Protein AF-E0S538-F1 (afdb_monomer)

Radius of gyration: 26.93 Å; Cα contacts (8 Å, |Δi|>4): 260; chains: 1; bounding box: 78×68×69 Å

Organism: Butyrivibrio proteoclasticus (strain ATCC 51982 / DSM 14932 / B316) (NCBI:txid515622)

Mean predicted aligned error: 15.7 Å

Structure (mmCIF, N/CA/C/O backbone):
data_AF-E0S538-F1
#
_entry.id   AF-E0S538-F1
#
loop_
_atom_site.group_PDB
_atom_site.id
_atom_site.type_symbol
_atom_site.label_atom_id
_atom_site.label_alt_id
_atom_site.label_comp_id
_atom_site.label_asym_id
_atom_site.label_entity_id
_atom_site.label_seq_id
_atom_site.pdbx_PDB_ins_code
_atom_site.Cartn_x
_atom_site.Cartn_y
_atom_site.Cartn_z
_atom_site.occupancy
_atom_site.B_iso_or_equiv
_atom_site.auth_seq_id
_atom_site.auth_comp_id
_atom_site.auth_asym_id
_atom_site.auth_atom_id
_atom_site.pdbx_PDB_model_num
ATOM 1 N N . MET A 1 1 ? -21.333 -9.394 20.331 1.00 45.38 1 MET A N 1
ATOM 2 C CA . MET A 1 1 ? -21.295 -10.026 18.991 1.00 45.38 1 MET A CA 1
ATOM 3 C C . MET A 1 1 ? -19.861 -10.434 18.703 1.00 45.38 1 MET A C 1
ATOM 5 O O . MET A 1 1 ? -18.973 -9.705 19.123 1.00 45.38 1 MET A O 1
ATOM 9 N N . ILE A 1 2 ? -19.617 -11.555 18.018 1.00 47.28 2 ILE A N 1
ATOM 10 C CA . ILE A 1 2 ? -18.274 -11.851 17.495 1.00 47.28 2 ILE A CA 1
ATOM 11 C C . ILE A 1 2 ? -18.098 -10.991 16.240 1.00 47.28 2 ILE A C 1
ATOM 13 O O . ILE A 1 2 ? -18.838 -11.165 15.273 1.00 47.28 2 ILE A O 1
ATOM 17 N N . LYS A 1 3 ? -17.170 -10.030 16.279 1.00 61.31 3 LYS A N 1
ATOM 18 C CA . LYS A 1 3 ? -16.807 -9.194 15.127 1.00 61.31 3 LYS A CA 1
ATOM 19 C C . LYS A 1 3 ? -16.147 -10.120 14.099 1.00 61.31 3 LYS A C 1
ATOM 21 O O . LYS A 1 3 ? -15.139 -10.747 14.412 1.00 61.31 3 LYS A O 1
ATOM 26 N N . GLN A 1 4 ? -16.745 -10.291 12.921 1.00 74.62 4 GLN A N 1
ATOM 27 C CA . GLN A 1 4 ? -16.188 -11.192 11.910 1.00 74.62 4 GLN A CA 1
ATOM 28 C C . GLN A 1 4 ? -14.934 -10.558 11.300 1.00 74.62 4 GLN A C 1
ATOM 30 O O . GLN A 1 4 ? -15.037 -9.600 10.536 1.00 74.62 4 GLN A O 1
ATOM 35 N N . THR A 1 5 ? -13.763 -11.105 11.620 1.00 83.75 5 THR A N 1
ATOM 36 C CA . THR A 1 5 ? -12.488 -10.645 11.064 1.00 83.75 5 THR A CA 1
ATOM 37 C C . THR A 1 5 ? -12.418 -10.947 9.565 1.00 83.75 5 THR A C 1
ATOM 39 O O . THR A 1 5 ? -12.511 -12.103 9.141 1.00 83.75 5 THR A O 1
ATOM 42 N N . LYS A 1 6 ? -12.277 -9.902 8.746 1.00 91.12 6 LYS A N 1
ATOM 43 C CA . LYS A 1 6 ? -12.077 -9.998 7.294 1.00 91.12 6 LYS A CA 1
ATOM 44 C C . LYS A 1 6 ? -10.597 -10.246 6.997 1.00 91.12 6 LYS A C 1
ATOM 46 O O . LYS A 1 6 ? -9.735 -9.733 7.700 1.00 91.12 6 LYS A O 1
ATOM 51 N N . LYS A 1 7 ? -10.289 -10.995 5.937 1.00 93.44 7 LYS A N 1
ATOM 52 C CA . LYS A 1 7 ? -8.904 -11.207 5.488 1.00 93.44 7 LYS A CA 1
ATOM 53 C C . LYS A 1 7 ? -8.509 -10.216 4.402 1.00 93.44 7 LYS A C 1
ATOM 55 O O . LYS A 1 7 ? -9.249 -10.059 3.426 1.00 93.44 7 LYS A O 1
ATOM 60 N N . LEU A 1 8 ? -7.326 -9.630 4.555 1.00 96.94 8 LEU A N 1
ATOM 61 C CA . LEU A 1 8 ? -6.653 -8.796 3.567 1.00 96.94 8 LEU A CA 1
ATOM 62 C C . LEU A 1 8 ? -5.310 -9.428 3.174 1.00 96.94 8 LEU A C 1
ATOM 64 O O . LEU A 1 8 ? -4.468 -9.702 4.026 1.00 96.94 8 LEU A O 1
ATOM 68 N N . ILE A 1 9 ? -5.089 -9.625 1.876 1.00 97.31 9 ILE A N 1
ATOM 69 C CA . ILE A 1 9 ? -3.791 -10.017 1.319 1.00 97.31 9 ILE A CA 1
ATOM 70 C C . ILE A 1 9 ? -3.156 -8.774 0.692 1.00 97.31 9 ILE A C 1
ATOM 72 O O . ILE A 1 9 ? -3.657 -8.240 -0.296 1.00 97.31 9 ILE A O 1
ATOM 76 N N . ILE A 1 10 ? -2.051 -8.308 1.259 1.00 98.06 10 ILE A N 1
ATOM 77 C CA . ILE A 1 10 ? -1.255 -7.204 0.726 1.00 98.06 10 ILE A CA 1
ATOM 78 C C . ILE A 1 10 ? -0.162 -7.811 -0.160 1.00 98.06 10 ILE A C 1
ATOM 80 O O . ILE A 1 10 ? 0.692 -8.546 0.331 1.00 98.06 10 ILE A O 1
ATOM 84 N N . VAL A 1 11 ? -0.197 -7.536 -1.464 1.00 97.75 11 VAL A N 1
ATOM 85 C CA . VAL A 1 11 ? 0.732 -8.103 -2.455 1.00 97.75 11 VAL A CA 1
ATOM 86 C C . VAL A 1 11 ? 1.734 -7.042 -2.891 1.00 97.75 11 VAL A C 1
ATOM 88 O O . VAL A 1 11 ? 1.329 -5.990 -3.382 1.00 97.75 11 VAL A O 1
ATOM 91 N N . CYS A 1 12 ? 3.029 -7.316 -2.753 1.00 96.94 12 CYS A N 1
ATOM 92 C CA . CYS A 1 12 ? 4.105 -6.359 -3.033 1.00 96.94 12 CYS A CA 1
ATOM 93 C C . CYS A 1 12 ? 5.281 -6.984 -3.805 1.00 96.94 12 CYS A C 1
ATOM 95 O O . CYS A 1 12 ? 5.337 -8.194 -4.028 1.00 96.94 12 CYS A O 1
ATOM 97 N N . ASP A 1 13 ? 6.240 -6.148 -4.206 1.00 95.25 13 ASP A N 1
ATOM 98 C CA . ASP A 1 13 ? 7.595 -6.581 -4.575 1.00 95.25 13 ASP A CA 1
ATOM 99 C C . ASP A 1 13 ? 8.589 -6.331 -3.424 1.00 95.25 13 ASP A C 1
ATOM 101 O O . ASP A 1 13 ? 8.272 -5.653 -2.447 1.00 95.25 13 ASP A O 1
ATOM 105 N N . GLU A 1 14 ? 9.819 -6.833 -3.555 1.00 95.00 14 GLU A N 1
ATOM 106 C CA . GLU A 1 14 ? 10.909 -6.633 -2.579 1.00 95.00 14 GLU A CA 1
ATOM 107 C C . GLU A 1 14 ? 11.182 -5.145 -2.267 1.00 95.00 14 GLU A C 1
ATOM 109 O O . GLU A 1 14 ? 11.650 -4.794 -1.186 1.00 95.00 14 GLU A O 1
ATOM 114 N N . LYS A 1 15 ? 10.892 -4.238 -3.211 1.00 94.44 15 LYS A N 1
ATOM 115 C CA . LYS A 1 15 ? 11.134 -2.791 -3.071 1.00 94.44 15 LYS A CA 1
ATOM 116 C C . LYS A 1 15 ? 10.022 -2.080 -2.307 1.00 94.44 15 LYS A C 1
ATOM 118 O O . LYS A 1 15 ? 10.222 -0.956 -1.846 1.00 94.44 15 LYS A O 1
ATOM 123 N N . THR A 1 16 ? 8.851 -2.702 -2.214 1.00 96.38 16 THR A N 1
ATOM 124 C CA . THR A 1 16 ? 7.647 -2.152 -1.585 1.00 96.38 16 THR A CA 1
ATOM 125 C C . THR A 1 16 ? 7.174 -2.948 -0.371 1.00 96.38 16 THR A C 1
ATOM 127 O O . THR A 1 16 ? 6.316 -2.467 0.370 1.00 96.38 16 THR A O 1
ATOM 130 N N . GLU A 1 17 ? 7.794 -4.097 -0.091 1.00 97.00 17 GLU A N 1
ATOM 131 C CA . GLU A 1 17 ? 7.570 -4.919 1.101 1.00 97.00 17 GLU A CA 1
ATOM 132 C C . GLU A 1 17 ? 7.642 -4.111 2.406 1.00 97.00 17 GLU A C 1
ATOM 134 O O . GLU A 1 17 ? 6.820 -4.314 3.301 1.00 97.00 17 GLU A O 1
ATOM 139 N N . GLY A 1 18 ? 8.566 -3.150 2.518 1.00 97.19 18 GLY A N 1
ATOM 140 C CA . GLY A 1 18 ? 8.655 -2.271 3.690 1.00 97.19 18 GLY A CA 1
ATOM 141 C C . GLY A 1 18 ? 7.379 -1.453 3.937 1.00 97.19 18 GLY A C 1
ATOM 142 O O . GLY A 1 18 ? 6.971 -1.282 5.084 1.00 97.19 18 GLY A O 1
ATOM 143 N N . TYR A 1 19 ? 6.704 -1.006 2.874 1.00 97.56 19 TYR A N 1
ATOM 144 C CA . TYR A 1 19 ? 5.455 -0.240 2.961 1.00 97.56 19 TYR A CA 1
ATOM 145 C C . TYR A 1 19 ? 4.238 -1.147 3.172 1.00 97.56 19 TYR A C 1
ATOM 147 O O . TYR A 1 19 ? 3.330 -0.786 3.914 1.00 97.56 19 TYR A O 1
ATOM 155 N N . ALA A 1 20 ? 4.243 -2.349 2.587 1.00 97.81 20 ALA A N 1
ATOM 156 C CA . ALA A 1 20 ? 3.230 -3.371 2.850 1.00 97.81 20 ALA A CA 1
ATOM 157 C C . ALA A 1 20 ? 3.257 -3.835 4.320 1.00 97.81 20 ALA A C 1
ATOM 159 O O . ALA A 1 20 ? 2.216 -3.914 4.972 1.00 97.81 20 ALA A O 1
ATOM 160 N N . ASN A 1 21 ? 4.453 -4.066 4.876 1.00 97.81 21 ASN A N 1
ATOM 161 C CA . ASN A 1 21 ? 4.641 -4.359 6.298 1.00 97.81 21 ASN A CA 1
ATOM 162 C C . ASN A 1 21 ? 4.255 -3.174 7.192 1.00 97.81 21 ASN A C 1
ATOM 164 O O . ASN A 1 21 ? 3.652 -3.397 8.238 1.00 97.81 21 ASN A O 1
ATOM 168 N N . TYR A 1 22 ? 4.561 -1.936 6.791 1.00 96.56 22 TYR A N 1
ATOM 169 C CA . TYR A 1 22 ? 4.143 -0.740 7.528 1.00 96.56 22 TYR A CA 1
ATOM 170 C C . TYR A 1 22 ? 2.613 -0.607 7.578 1.00 96.56 22 TYR A C 1
ATOM 172 O O . TYR A 1 22 ? 2.058 -0.439 8.658 1.00 96.56 22 TYR A O 1
ATOM 180 N N . LEU A 1 23 ? 1.912 -0.799 6.455 1.00 96.62 23 LEU A N 1
ATOM 181 C CA . LEU A 1 23 ? 0.447 -0.819 6.447 1.00 96.62 23 LEU A CA 1
ATOM 182 C C . LEU A 1 23 ? -0.117 -1.961 7.310 1.00 96.62 23 LEU A C 1
ATOM 184 O O . LEU A 1 23 ? -1.055 -1.737 8.067 1.00 96.62 23 LEU A O 1
ATOM 188 N N . ARG A 1 24 ? 0.484 -3.162 7.283 1.00 95.69 24 ARG A N 1
ATOM 189 C CA . ARG A 1 24 ? 0.104 -4.251 8.206 1.00 95.69 24 ARG A CA 1
ATOM 190 C C . ARG A 1 24 ? 0.269 -3.839 9.675 1.00 95.69 24 ARG A C 1
ATOM 192 O O . ARG A 1 24 ? -0.573 -4.191 10.492 1.00 95.69 24 ARG A O 1
ATOM 199 N N . GLN A 1 25 ? 1.333 -3.106 10.009 1.00 93.81 25 GLN A N 1
ATOM 200 C CA . GLN A 1 25 ? 1.561 -2.603 11.366 1.00 93.81 25 GLN A CA 1
ATOM 201 C C . GLN A 1 25 ? 0.487 -1.590 11.780 1.00 93.81 25 GLN A C 1
ATOM 203 O O . GLN A 1 25 ? -0.037 -1.725 12.884 1.00 93.81 25 GLN A O 1
ATOM 208 N N . LEU A 1 26 ? 0.098 -0.660 10.896 1.00 90.38 26 LEU A N 1
ATOM 209 C CA . LEU A 1 26 ? -1.022 0.263 11.137 1.00 90.38 26 LEU A CA 1
ATOM 210 C C . LEU A 1 26 ? -2.320 -0.509 11.420 1.00 90.38 26 LEU A C 1
ATOM 212 O O . LEU A 1 26 ? -2.935 -0.297 12.451 1.00 90.38 26 LEU A O 1
ATOM 216 N N . ILE A 1 27 ? -2.661 -1.507 10.595 1.00 91.44 27 ILE A N 1
ATOM 217 C CA . ILE A 1 27 ? -3.850 -2.367 10.787 1.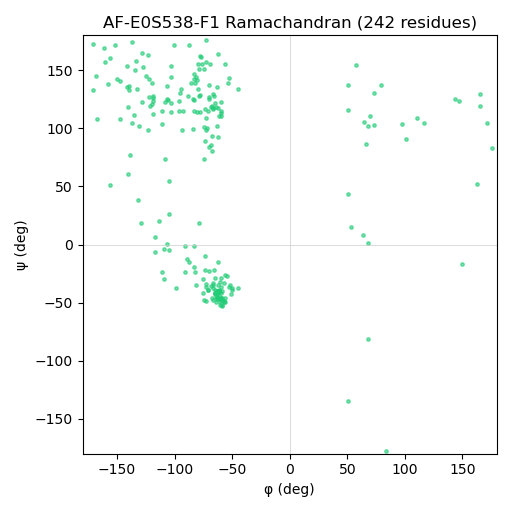00 91.44 27 ILE A CA 1
ATOM 218 C C . ILE A 1 27 ? -3.830 -3.125 12.131 1.00 91.44 27 ILE A C 1
ATOM 220 O O . ILE A 1 27 ? -4.885 -3.429 12.680 1.00 91.44 27 ILE A O 1
ATOM 224 N N . SER A 1 28 ? -2.646 -3.440 12.667 1.00 88.56 28 SER A N 1
ATOM 225 C CA . SER A 1 28 ? -2.479 -4.066 13.990 1.00 88.56 28 SER A CA 1
ATOM 226 C C . SER A 1 28 ? -2.310 -3.079 15.152 1.00 88.56 28 SER A C 1
ATOM 228 O O . SER A 1 28 ? -2.116 -3.505 16.291 1.00 88.56 28 SER A O 1
ATOM 230 N N . THR A 1 29 ? -2.303 -1.775 14.874 1.00 81.38 29 THR A N 1
ATOM 231 C CA . THR A 1 29 ? -2.191 -0.737 15.897 1.00 81.38 29 THR A CA 1
ATOM 232 C C . THR A 1 29 ? -3.589 -0.484 16.432 1.00 81.38 29 THR A C 1
ATOM 234 O O . THR A 1 29 ? -4.371 0.198 15.792 1.00 81.38 29 THR A O 1
ATOM 237 N N . ASN A 1 30 ? -3.899 -1.074 17.585 1.00 79.75 30 ASN A N 1
ATOM 238 C CA . ASN A 1 30 ? -5.179 -0.883 18.265 1.00 79.75 30 ASN A CA 1
ATOM 239 C C . ASN A 1 30 ? -5.259 0.552 18.829 1.00 79.75 30 ASN A C 1
ATOM 241 O O . ASN A 1 30 ? -4.869 0.786 19.979 1.00 79.75 30 ASN A O 1
ATOM 245 N N . ASP A 1 31 ? -5.649 1.518 17.997 1.00 77.31 31 ASP A N 1
ATOM 246 C CA . ASP A 1 31 ? -5.731 2.949 18.315 1.00 77.31 31 ASP A CA 1
ATOM 247 C C . ASP A 1 31 ? -7.169 3.477 18.476 1.00 77.31 31 ASP A C 1
ATOM 249 O O . ASP A 1 31 ? -7.354 4.648 18.847 1.00 77.31 31 ASP A O 1
ATOM 253 N N . ASP A 1 32 ? -8.170 2.602 18.315 1.00 78.31 32 ASP A N 1
ATOM 254 C CA . ASP A 1 32 ? -9.560 2.852 18.693 1.00 78.31 32 ASP A CA 1
ATOM 255 C C . ASP A 1 32 ? -9.672 3.324 20.159 1.00 78.31 32 ASP A C 1
ATOM 257 O O . ASP A 1 32 ? -8.995 2.860 21.083 1.00 78.31 32 ASP A O 1
ATOM 261 N N . LYS A 1 33 ? -10.606 4.247 20.394 1.00 77.19 33 LYS A N 1
ATOM 262 C CA . LYS A 1 33 ? -11.045 4.687 21.728 1.00 77.19 33 LYS A CA 1
ATOM 263 C C . LYS A 1 33 ? -12.548 4.474 21.847 1.00 77.19 33 LYS A C 1
ATOM 265 O O . LYS A 1 33 ? -13.222 4.342 20.831 1.00 77.19 33 LYS A O 1
ATOM 270 N N . GLU A 1 34 ? -13.072 4.486 23.075 1.00 67.69 34 GLU A N 1
ATOM 271 C CA . GLU A 1 34 ? -14.456 4.081 23.399 1.00 67.69 34 GLU A CA 1
ATOM 272 C C . GLU A 1 34 ? -15.532 4.649 22.445 1.00 67.69 34 GLU A C 1
ATOM 274 O O . GLU A 1 34 ? -16.436 3.909 22.064 1.00 67.69 34 GLU A O 1
ATOM 279 N N . ASP A 1 35 ? -15.374 5.898 21.979 1.00 73.12 35 ASP A N 1
ATOM 280 C CA . ASP A 1 35 ? -16.286 6.572 21.035 1.00 73.12 35 ASP A CA 1
ATOM 281 C C . ASP A 1 35 ? -15.664 6.950 19.666 1.00 73.12 35 ASP A C 1
ATOM 283 O O . ASP A 1 35 ? -16.295 7.659 18.877 1.00 73.12 35 ASP A O 1
ATOM 287 N N . LYS A 1 36 ? -14.421 6.547 19.354 1.00 78.50 36 LYS A N 1
ATOM 288 C CA . LYS A 1 36 ? -13.746 6.927 18.095 1.00 78.50 36 LYS A CA 1
ATOM 289 C C . LYS A 1 36 ? -12.935 5.779 17.502 1.00 78.50 36 LYS A C 1
ATOM 291 O O . LYS A 1 36 ? -11.927 5.380 18.077 1.00 78.50 36 LYS A O 1
ATOM 296 N N . VAL A 1 37 ? -13.322 5.378 16.291 1.00 79.25 37 VAL A N 1
ATOM 297 C CA . VAL A 1 37 ? -12.522 4.517 15.411 1.00 79.25 37 VAL A CA 1
ATOM 298 C C . VAL A 1 37 ? -11.498 5.345 14.634 1.00 79.25 37 VAL A C 1
ATOM 300 O O . VAL A 1 37 ? -11.817 6.458 14.197 1.00 79.25 37 VAL A O 1
ATOM 303 N N . VAL A 1 38 ? -10.291 4.813 14.433 1.00 77.88 38 VAL A N 1
ATOM 304 C CA . VAL A 1 38 ? -9.271 5.412 13.555 1.00 77.88 38 VAL A CA 1
ATOM 305 C C . VAL A 1 38 ? -8.944 4.435 12.423 1.00 77.88 38 VAL A C 1
ATOM 307 O O . VAL A 1 38 ? -8.413 3.358 12.637 1.00 77.88 38 VAL A O 1
ATOM 310 N N . GLY A 1 39 ? -9.309 4.790 11.188 1.00 83.19 39 GLY A N 1
ATOM 311 C CA . GLY A 1 39 ? -9.081 3.949 10.009 1.00 83.19 39 GLY A CA 1
ATOM 312 C C . GLY A 1 39 ? -9.903 2.656 9.983 1.00 83.19 39 GLY A C 1
ATOM 313 O O . GLY A 1 39 ? -10.942 2.590 9.328 1.00 83.19 39 GLY A O 1
ATOM 314 N N . LEU A 1 40 ? -9.448 1.619 10.691 1.00 85.00 40 LEU A N 1
ATOM 315 C CA . LEU A 1 40 ? -10.136 0.335 10.823 1.00 85.00 40 LEU A CA 1
ATOM 316 C C . LEU A 1 40 ? -10.403 0.009 12.284 1.00 85.00 40 LEU A C 1
ATOM 318 O O . LEU A 1 40 ? -9.472 -0.122 13.066 1.00 85.00 40 LEU A O 1
ATOM 322 N N . ALA A 1 41 ? -11.660 -0.291 12.606 1.00 85.56 41 ALA A N 1
ATOM 323 C CA . ALA A 1 41 ? -12.022 -0.643 13.970 1.00 85.56 41 ALA A CA 1
ATOM 324 C C . ALA A 1 41 ? -11.314 -1.933 14.439 1.00 85.56 41 ALA A C 1
ATOM 326 O O . ALA A 1 41 ? -11.389 -2.958 13.750 1.00 85.56 41 ALA A O 1
ATOM 327 N N . ASP A 1 42 ? -10.775 -1.948 15.656 1.00 84.31 42 ASP A N 1
ATOM 328 C CA . ASP A 1 42 ? -9.857 -2.961 16.202 1.00 84.31 42 ASP A CA 1
ATOM 329 C C . ASP A 1 42 ? -10.265 -4.417 15.914 1.00 84.31 42 ASP A C 1
ATOM 331 O O . ASP A 1 42 ? -11.429 -4.815 16.073 1.00 84.31 42 ASP A O 1
ATOM 335 N N . GLY A 1 43 ? -9.309 -5.241 15.474 1.00 84.69 43 GLY A N 1
ATOM 336 C CA . GLY A 1 43 ? -9.508 -6.672 15.197 1.00 84.69 43 GLY A CA 1
ATOM 337 C C . GLY A 1 43 ? -10.498 -7.010 14.066 1.00 84.69 43 GLY A C 1
ATOM 338 O O . GLY A 1 43 ? -10.839 -8.182 13.875 1.00 84.69 43 GLY A O 1
ATOM 339 N N . SER A 1 44 ? -10.986 -6.016 13.311 1.00 89.94 44 SER A N 1
ATOM 340 C CA . SER A 1 44 ? -11.905 -6.233 12.180 1.00 89.94 44 SER A CA 1
ATOM 341 C C . SER A 1 44 ? -11.232 -6.821 10.940 1.00 89.94 44 SER A C 1
ATOM 343 O O . SER A 1 44 ? -11.917 -7.438 10.120 1.00 89.94 44 SER A O 1
ATOM 345 N N . VAL A 1 45 ? -9.914 -6.662 10.803 1.00 92.62 45 VAL A N 1
ATOM 346 C CA . VAL A 1 45 ? -9.132 -7.128 9.654 1.00 92.62 45 VAL A CA 1
ATOM 347 C C . VAL A 1 45 ? -7.886 -7.871 10.128 1.00 92.62 45 VAL A C 1
ATOM 349 O O . VAL A 1 45 ? -7.160 -7.395 10.993 1.00 92.62 45 VAL A O 1
ATOM 352 N N . ASP A 1 46 ? -7.639 -9.031 9.525 1.00 93.06 46 ASP A N 1
ATOM 353 C CA . ASP A 1 46 ? -6.386 -9.781 9.610 1.00 93.06 46 ASP A CA 1
ATOM 354 C C . ASP A 1 46 ? -5.652 -9.639 8.269 1.00 93.06 46 ASP A C 1
ATOM 356 O O . ASP A 1 46 ? -6.231 -9.893 7.205 1.00 93.06 46 ASP A O 1
ATOM 360 N N . ALA A 1 47 ? -4.404 -9.174 8.311 1.00 95.81 47 ALA A N 1
ATOM 361 C CA . ALA A 1 47 ? -3.656 -8.743 7.135 1.00 95.81 47 ALA A CA 1
ATOM 362 C C . ALA A 1 47 ? -2.355 -9.539 6.958 1.00 95.81 47 ALA A C 1
ATOM 364 O O . ALA A 1 47 ? -1.443 -9.473 7.781 1.00 95.81 47 ALA A O 1
ATOM 365 N N . ALA A 1 48 ? -2.234 -10.240 5.830 1.00 96.88 48 ALA A N 1
ATOM 366 C CA . ALA A 1 48 ? -1.025 -10.951 5.424 1.00 96.88 48 ALA A CA 1
ATOM 367 C C . ALA A 1 48 ? -0.274 -10.168 4.336 1.00 96.88 48 ALA A C 1
ATOM 369 O O . ALA A 1 48 ? -0.901 -9.573 3.464 1.00 96.88 48 ALA A O 1
ATOM 370 N N . VAL A 1 49 ? 1.063 -10.192 4.358 1.00 97.94 49 VAL A N 1
ATOM 371 C CA . VAL A 1 49 ? 1.915 -9.596 3.309 1.00 97.94 49 VAL A CA 1
ATOM 372 C C . VAL A 1 49 ? 2.550 -10.723 2.504 1.00 97.94 49 VAL A C 1
ATOM 374 O O . VAL A 1 49 ? 3.214 -11.576 3.090 1.00 97.94 49 VAL A O 1
ATOM 377 N N . TRP A 1 50 ? 2.329 -10.740 1.190 1.00 97.81 50 TRP A N 1
ATOM 378 C CA . TRP A 1 50 ? 2.856 -11.735 0.251 1.00 97.81 50 TRP A CA 1
ATOM 379 C C . TRP A 1 50 ? 3.680 -11.046 -0.842 1.00 97.81 50 TRP A C 1
ATOM 381 O O . TRP A 1 50 ? 3.288 -9.993 -1.354 1.00 97.81 50 TRP A O 1
ATOM 391 N N . LEU A 1 51 ? 4.779 -11.670 -1.268 1.00 97.31 51 LEU A N 1
ATOM 392 C CA . LEU A 1 51 ? 5.479 -11.240 -2.478 1.00 97.31 51 LEU A CA 1
ATOM 393 C C . LEU A 1 51 ? 4.668 -11.624 -3.729 1.00 97.31 51 LEU A C 1
ATOM 395 O O . LEU A 1 51 ? 3.863 -12.560 -3.711 1.00 97.31 51 LEU A O 1
ATOM 399 N N . GLU A 1 52 ? 4.897 -10.927 -4.847 1.00 95.19 52 GLU A N 1
ATOM 400 C CA . GLU A 1 52 ? 4.255 -11.222 -6.140 1.00 95.19 52 GLU A CA 1
ATOM 401 C C . GLU A 1 52 ? 4.401 -12.705 -6.538 1.00 95.19 52 GLU A C 1
ATOM 403 O O . GLU A 1 52 ? 3.466 -13.292 -7.083 1.00 95.19 52 GLU A O 1
ATOM 408 N N . THR A 1 53 ? 5.531 -13.337 -6.211 1.00 94.81 53 THR A N 1
ATOM 409 C CA . THR A 1 53 ? 5.788 -14.768 -6.4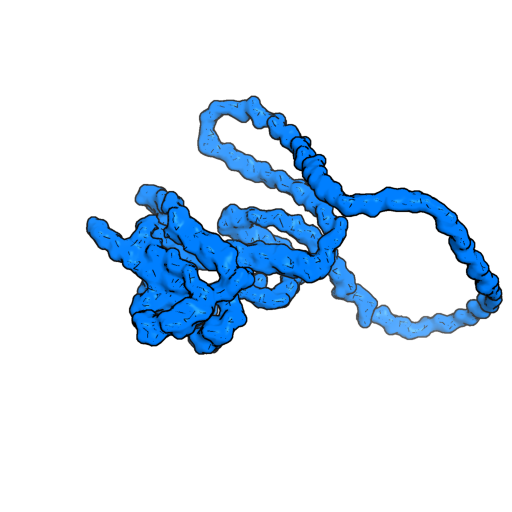33 1.00 94.81 53 THR A CA 1
ATOM 410 C C . THR A 1 53 ? 4.801 -15.671 -5.692 1.00 94.81 53 THR A C 1
ATOM 412 O O . THR A 1 53 ? 4.229 -16.579 -6.299 1.00 94.81 53 THR A O 1
ATOM 415 N N . ASP A 1 54 ? 4.548 -15.402 -4.410 1.00 96.00 54 ASP A N 1
ATOM 416 C CA . ASP A 1 54 ? 3.652 -16.203 -3.567 1.00 96.00 54 ASP A CA 1
ATOM 417 C C . ASP A 1 54 ? 2.187 -15.981 -3.942 1.00 96.00 54 ASP A C 1
ATOM 419 O O . ASP A 1 54 ? 1.393 -16.930 -3.973 1.00 96.00 54 ASP A O 1
ATOM 423 N N . TYR A 1 55 ? 1.845 -14.739 -4.301 1.00 95.69 55 TYR A N 1
ATOM 424 C CA . TYR A 1 55 ? 0.552 -14.402 -4.883 1.00 95.69 55 TYR A CA 1
ATOM 425 C C . TYR A 1 55 ? 0.305 -15.182 -6.174 1.00 95.69 55 TYR A C 1
ATOM 427 O O . TYR A 1 55 ? -0.717 -15.855 -6.279 1.00 95.69 55 TYR A O 1
ATOM 435 N N . LEU A 1 56 ? 1.234 -15.167 -7.135 1.00 94.19 56 LEU A N 1
ATOM 436 C CA . LEU A 1 56 ? 1.070 -15.894 -8.397 1.00 94.19 56 LEU A CA 1
ATOM 437 C C . LEU A 1 56 ? 0.976 -17.413 -8.183 1.00 94.19 56 LEU A C 1
ATOM 439 O O . LEU A 1 56 ? 0.126 -18.055 -8.801 1.00 94.19 56 LEU A O 1
ATOM 443 N N . ALA A 1 57 ? 1.772 -17.979 -7.269 1.00 95.50 57 ALA A N 1
ATOM 444 C CA . ALA A 1 57 ? 1.732 -19.403 -6.928 1.00 95.50 57 ALA A CA 1
ATOM 445 C C . ALA A 1 57 ? 0.405 -19.845 -6.277 1.00 95.50 57 ALA A C 1
ATOM 447 O O . ALA A 1 57 ? -0.004 -21.000 -6.421 1.00 95.50 57 ALA A O 1
ATOM 448 N N . ASN A 1 58 ? -0.289 -18.942 -5.575 1.00 94.88 58 ASN A N 1
ATOM 449 C CA . ASN A 1 58 ? -1.542 -19.243 -4.876 1.00 94.88 58 ASN A CA 1
ATOM 450 C C . ASN A 1 58 ? -2.792 -18.611 -5.510 1.00 94.88 58 ASN A C 1
ATOM 452 O O . ASN A 1 58 ? -3.897 -18.927 -5.074 1.00 94.88 58 ASN A O 1
ATOM 456 N N . LYS A 1 59 ? -2.659 -17.802 -6.571 1.00 90.56 59 LYS A N 1
ATOM 457 C CA . LYS A 1 59 ? -3.749 -17.043 -7.217 1.00 90.56 59 LYS A CA 1
ATOM 458 C C . LYS A 1 59 ? -4.979 -17.887 -7.556 1.00 90.56 59 LYS A C 1
ATOM 460 O O . LYS A 1 59 ? -6.096 -17.417 -7.395 1.00 90.56 59 LYS A O 1
ATOM 465 N N . VAL A 1 60 ? -4.780 -19.135 -7.984 1.00 90.12 60 VAL A N 1
ATOM 466 C CA . VAL A 1 60 ? -5.862 -20.075 -8.349 1.00 90.12 60 VAL A CA 1
ATOM 467 C C . VAL A 1 60 ? -6.676 -20.548 -7.131 1.00 90.12 60 VAL A C 1
ATOM 469 O O . VAL A 1 60 ? -7.822 -20.958 -7.280 1.00 90.12 60 VAL A O 1
ATOM 472 N N . LYS A 1 61 ? -6.100 -20.490 -5.924 1.00 91.94 61 LYS A N 1
ATOM 473 C CA . LYS A 1 61 ? -6.757 -20.852 -4.656 1.00 91.94 61 LYS A CA 1
ATOM 474 C C . LYS A 1 61 ? -7.443 -19.657 -3.986 1.00 91.94 61 LYS A C 1
ATOM 476 O O . LYS A 1 61 ? -8.346 -19.864 -3.182 1.00 91.94 61 LYS A O 1
ATOM 481 N N . ILE A 1 62 ? -6.998 -18.434 -4.290 1.00 90.50 62 ILE A N 1
ATOM 482 C CA . ILE A 1 62 ? -7.567 -17.201 -3.740 1.00 90.50 62 ILE A CA 1
ATOM 483 C C . ILE A 1 62 ? -8.958 -16.986 -4.334 1.00 90.50 62 ILE A C 1
ATOM 485 O O . ILE A 1 62 ? -9.129 -16.930 -5.553 1.00 90.50 62 ILE A O 1
ATOM 489 N N . SER A 1 63 ? -9.961 -16.833 -3.474 1.00 87.94 63 SER A N 1
ATOM 490 C CA . SER A 1 63 ? -11.328 -16.600 -3.942 1.00 87.94 63 SER A CA 1
ATOM 491 C C . SER A 1 63 ? -11.541 -15.148 -4.395 1.00 87.94 63 SER A C 1
ATOM 493 O O . SER A 1 63 ? -10.826 -14.220 -4.002 1.00 87.94 63 SER A O 1
ATOM 495 N N . SER A 1 64 ? -12.598 -14.907 -5.172 1.00 84.00 64 SER A N 1
ATOM 496 C CA . SER A 1 64 ? -13.091 -13.546 -5.430 1.00 84.00 64 SER A CA 1
ATOM 497 C C . SER A 1 64 ? -13.569 -12.828 -4.161 1.00 84.00 64 SER A C 1
ATOM 499 O O . SER A 1 64 ? -13.718 -11.612 -4.183 1.00 84.00 64 SER A O 1
ATOM 501 N N . ASN A 1 65 ? -13.789 -13.556 -3.058 1.00 87.62 65 ASN A N 1
ATOM 502 C CA . ASN A 1 65 ? -14.298 -13.025 -1.796 1.00 87.62 65 ASN A CA 1
ATOM 503 C C . ASN A 1 65 ? -13.227 -12.519 -0.819 1.00 87.62 65 ASN A C 1
ATOM 505 O O . ASN A 1 65 ? -13.593 -11.849 0.149 1.00 87.62 65 ASN A O 1
ATOM 509 N N . GLU A 1 66 ? -11.948 -12.818 -1.053 1.00 92.44 66 GLU A N 1
ATOM 510 C CA . GLU A 1 66 ? -10.828 -12.299 -0.259 1.00 92.44 66 GLU A CA 1
ATOM 511 C C . GLU A 1 66 ? -10.392 -10.932 -0.794 1.00 92.44 66 GLU A C 1
ATOM 513 O O . GLU A 1 66 ? -10.339 -10.739 -2.012 1.00 92.44 66 GLU A O 1
ATOM 518 N N . HIS A 1 67 ? -10.082 -9.988 0.100 1.00 96.19 67 HIS A N 1
ATOM 519 C CA . HIS A 1 67 ? -9.596 -8.664 -0.289 1.00 96.19 67 HIS A CA 1
ATOM 520 C C . HIS A 1 67 ? -8.111 -8.732 -0.628 1.00 96.19 67 HIS A C 1
ATOM 522 O O . HIS A 1 67 ? -7.327 -9.318 0.119 1.00 96.19 67 HIS A O 1
ATOM 528 N N . ILE A 1 68 ? -7.724 -8.125 -1.750 1.00 96.44 68 ILE A N 1
ATOM 529 C CA . ILE A 1 68 ? -6.328 -8.062 -2.191 1.00 96.44 68 ILE A CA 1
ATOM 530 C C . ILE A 1 68 ? -5.960 -6.616 -2.489 1.00 96.44 68 ILE A C 1
ATOM 532 O O . ILE A 1 68 ? -6.589 -5.986 -3.338 1.00 96.44 68 ILE A O 1
ATOM 536 N N . LEU A 1 69 ? -4.925 -6.120 -1.818 1.00 97.56 69 LEU A N 1
ATOM 537 C CA . LEU A 1 69 ? -4.357 -4.794 -2.028 1.00 97.56 69 LEU A CA 1
ATOM 538 C C . LEU A 1 69 ? -2.969 -4.932 -2.653 1.00 97.56 69 LEU A C 1
ATOM 540 O O . LEU A 1 69 ? -2.047 -5.440 -2.019 1.00 97.56 69 LEU A O 1
ATOM 544 N N . PHE A 1 70 ? -2.801 -4.458 -3.883 1.00 97.31 70 PHE A N 1
ATOM 545 C CA . PHE A 1 70 ? -1.491 -4.408 -4.525 1.00 97.31 70 PHE A CA 1
ATOM 546 C C . PHE A 1 70 ? -0.726 -3.153 -4.106 1.00 97.31 70 PHE A C 1
ATOM 548 O O . PHE A 1 70 ? -1.204 -2.039 -4.309 1.00 97.31 70 PHE A O 1
ATOM 555 N N . VAL A 1 71 ? 0.484 -3.317 -3.579 1.00 97.38 71 VAL A N 1
ATOM 556 C CA . VAL A 1 71 ? 1.398 -2.211 -3.290 1.00 97.38 71 VAL A CA 1
ATOM 557 C C . VAL A 1 71 ? 2.468 -2.166 -4.375 1.00 97.38 71 VAL A C 1
ATOM 559 O O . VAL A 1 71 ? 3.197 -3.129 -4.595 1.00 97.38 71 VAL A O 1
ATOM 562 N N . GLY A 1 72 ? 2.558 -1.032 -5.065 1.00 93.31 72 GLY A N 1
ATOM 563 C CA . GLY A 1 72 ? 3.528 -0.814 -6.131 1.00 93.31 72 GLY A CA 1
ATOM 564 C C . GLY A 1 72 ? 3.136 -1.347 -7.515 1.00 93.31 72 GLY A C 1
ATOM 565 O O . GLY A 1 72 ? 2.040 -1.846 -7.779 1.00 93.31 72 GLY A O 1
ATOM 566 N N . ASN A 1 73 ? 4.071 -1.174 -8.449 1.00 87.12 73 ASN A N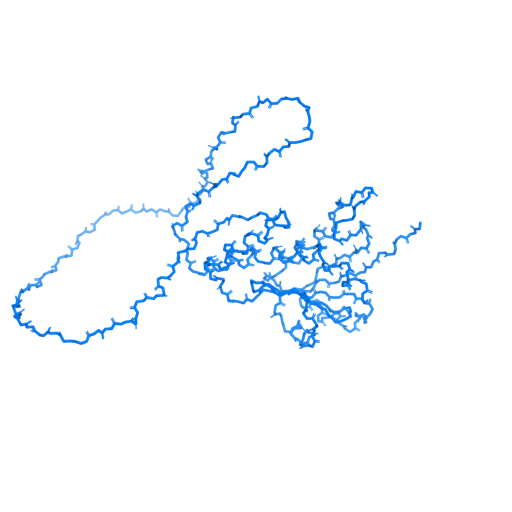 1
ATOM 567 C CA . ASN A 1 73 ? 3.856 -1.291 -9.894 1.00 87.12 73 ASN A CA 1
ATOM 568 C C . ASN A 1 73 ? 4.429 -2.600 -10.473 1.00 87.12 73 ASN A C 1
ATOM 570 O O . ASN A 1 73 ? 5.230 -2.579 -11.417 1.00 87.12 73 ASN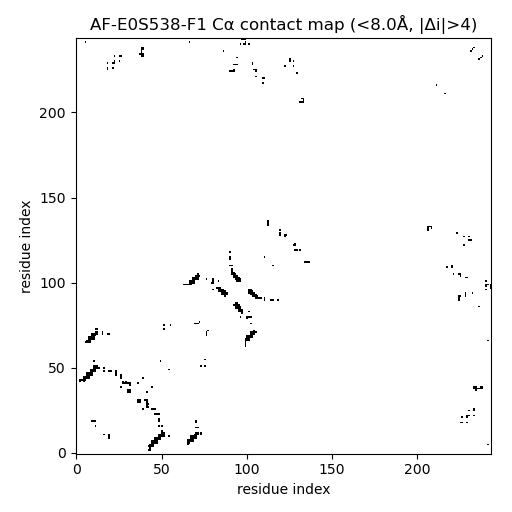 A O 1
ATOM 574 N N . THR A 1 74 ? 4.003 -3.727 -9.900 1.00 85.56 74 THR A N 1
ATOM 575 C CA . THR A 1 74 ? 4.359 -5.086 -10.334 1.00 85.56 74 THR A CA 1
ATOM 576 C C . THR A 1 74 ? 3.670 -5.476 -11.651 1.00 85.56 74 THR A C 1
ATOM 578 O O . THR A 1 74 ? 2.892 -4.703 -12.223 1.00 85.56 74 THR A O 1
ATOM 581 N N . LYS A 1 75 ? 3.970 -6.6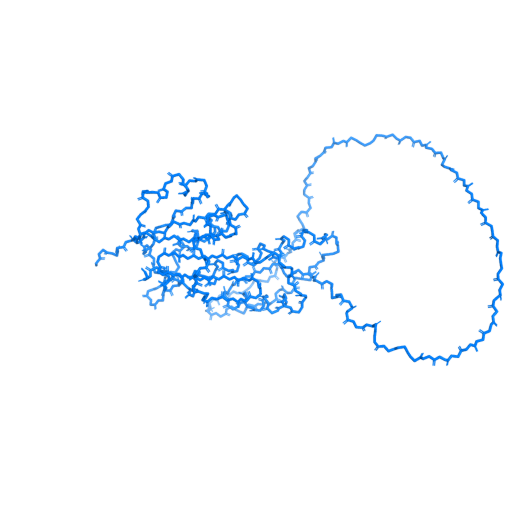63 -12.199 1.00 86.31 75 LYS A N 1
ATOM 582 C CA . LYS A 1 75 ? 3.320 -7.128 -13.438 1.00 86.31 75 LYS A CA 1
ATOM 583 C C . LYS A 1 75 ? 1.889 -7.586 -13.152 1.00 86.31 75 LYS A C 1
ATOM 585 O O . LYS A 1 75 ? 0.979 -7.268 -13.917 1.00 86.31 75 LYS A O 1
ATOM 590 N N . ALA A 1 76 ? 1.700 -8.292 -12.040 1.00 84.38 76 ALA A N 1
ATOM 591 C CA . ALA A 1 76 ? 0.412 -8.713 -11.524 1.00 84.38 76 ALA A CA 1
ATOM 592 C C . ALA A 1 76 ? -0.485 -7.509 -11.218 1.00 84.38 76 ALA A C 1
ATOM 594 O O . ALA A 1 76 ? -1.613 -7.481 -11.715 1.00 84.38 76 ALA A O 1
ATOM 595 N N . SER A 1 77 ? 0.017 -6.496 -10.492 1.00 84.19 77 SER A N 1
ATOM 596 C CA . SER A 1 77 ? -0.804 -5.341 -10.108 1.00 84.19 77 SER A CA 1
ATOM 597 C C . SER A 1 77 ? -1.360 -4.633 -11.339 1.00 84.19 77 SER A C 1
ATOM 599 O O . SER A 1 77 ? -2.572 -4.572 -11.493 1.00 84.19 77 SER A O 1
ATOM 601 N N . LYS A 1 78 ? -0.510 -4.258 -12.303 1.00 85.88 78 LYS A N 1
ATOM 602 C CA . LYS A 1 78 ? -0.933 -3.614 -13.564 1.00 85.88 78 LYS A CA 1
ATOM 603 C C . LYS A 1 78 ? -2.022 -4.376 -14.325 1.00 85.88 78 LYS A C 1
ATOM 605 O O . LYS A 1 78 ? -2.881 -3.747 -14.938 1.00 85.88 78 LYS A O 1
ATOM 610 N N . SER A 1 79 ? -1.992 -5.712 -14.311 1.00 83.31 79 SER A N 1
ATOM 611 C CA . SER A 1 79 ? -3.028 -6.516 -14.973 1.00 83.31 79 SER A CA 1
ATOM 612 C C . SER A 1 79 ? -4.377 -6.463 -14.246 1.00 83.31 79 SER A C 1
ATOM 614 O O . SER A 1 79 ? -5.410 -6.333 -14.897 1.00 83.31 79 SER A O 1
ATOM 616 N N . GLU A 1 80 ? -4.365 -6.483 -12.912 1.00 80.62 80 GLU A N 1
ATOM 617 C CA . GLU A 1 80 ? -5.562 -6.475 -12.057 1.00 80.62 80 GLU A CA 1
ATOM 618 C C . GLU A 1 80 ? -6.133 -5.060 -11.847 1.00 80.62 80 GLU A C 1
ATOM 620 O O . GLU A 1 80 ? -7.316 -4.908 -11.551 1.00 80.62 80 GLU A O 1
ATOM 625 N N . THR A 1 81 ? -5.313 -4.013 -11.997 1.00 77.81 81 THR A N 1
ATOM 626 C CA . THR A 1 81 ? -5.667 -2.626 -11.641 1.00 77.81 81 THR A CA 1
ATOM 627 C C . THR A 1 81 ? -5.965 -1.723 -12.836 1.00 77.81 81 THR A C 1
ATOM 629 O O . THR A 1 81 ? -6.404 -0.591 -12.656 1.00 77.81 81 THR A O 1
ATOM 632 N N . SER A 1 82 ? -5.795 -2.223 -14.062 1.00 79.06 82 SER A N 1
ATOM 633 C CA . SER A 1 82 ? -5.998 -1.464 -15.308 1.00 79.06 82 SER A CA 1
ATOM 634 C C . SER A 1 82 ? -7.390 -0.830 -15.474 1.00 79.06 82 SER A C 1
ATOM 636 O O . SER A 1 82 ? -7.518 0.172 -16.169 1.00 79.06 82 SER A O 1
ATOM 638 N N . SER A 1 83 ? -8.421 -1.401 -14.842 1.00 83.06 83 SER A N 1
ATOM 639 C CA . SER A 1 83 ? -9.819 -0.929 -14.884 1.00 83.06 83 SER A CA 1
ATOM 640 C C . SER A 1 83 ? -10.315 -0.408 -13.525 1.00 83.06 83 SER A C 1
ATOM 642 O O . SER A 1 83 ? -11.515 -0.391 -13.257 1.00 83.06 83 SER A O 1
ATOM 644 N N . MET A 1 84 ? -9.396 -0.056 -12.624 1.00 88.50 84 MET A N 1
ATOM 645 C CA . MET A 1 84 ? -9.701 0.279 -11.235 1.00 88.50 84 MET A CA 1
ATOM 646 C C . MET A 1 84 ? -10.196 1.720 -11.066 1.00 88.50 84 MET A C 1
ATOM 648 O O . MET A 1 84 ? -9.702 2.637 -11.721 1.00 88.50 84 MET A O 1
ATOM 652 N N . ILE A 1 85 ? -11.137 1.938 -10.143 1.00 93.38 85 ILE A N 1
ATOM 653 C CA . ILE A 1 85 ? -11.607 3.283 -9.801 1.00 93.38 85 ILE A CA 1
ATOM 654 C C . ILE A 1 85 ? -10.592 3.916 -8.847 1.00 93.38 85 ILE A C 1
ATOM 656 O O . ILE A 1 85 ? -10.430 3.460 -7.713 1.00 93.38 85 ILE A O 1
ATOM 660 N N . VAL A 1 86 ? -9.914 4.971 -9.304 1.00 95.62 86 VAL A N 1
ATOM 661 C CA . VAL A 1 86 ? -9.043 5.804 -8.462 1.00 95.62 86 VAL A CA 1
ATOM 662 C C . VAL A 1 86 ? -9.906 6.539 -7.436 1.00 95.62 86 VAL A C 1
ATOM 664 O O . VAL A 1 86 ? -10.910 7.155 -7.788 1.00 95.62 86 VAL A O 1
ATOM 667 N N . ARG A 1 87 ? -9.523 6.452 -6.161 1.00 96.38 87 ARG A N 1
ATOM 668 C CA . ARG A 1 87 ? -10.227 7.076 -5.027 1.00 96.38 87 ARG A CA 1
ATOM 669 C C . ARG A 1 87 ? -9.443 8.241 -4.435 1.00 96.38 87 ARG A C 1
ATOM 671 O O . ARG A 1 87 ? -10.037 9.210 -3.978 1.00 96.38 87 ARG A O 1
ATOM 678 N N . PHE A 1 88 ? -8.119 8.178 -4.526 1.00 96.69 88 PHE A N 1
ATOM 679 C CA . PHE A 1 88 ? -7.210 9.242 -4.129 1.00 96.69 88 PHE A CA 1
ATOM 680 C C . PHE A 1 88 ? -6.074 9.355 -5.146 1.00 96.69 88 PHE A C 1
ATOM 682 O O . PHE A 1 88 ? -5.463 8.348 -5.502 1.00 96.69 88 PHE A O 1
ATOM 689 N N . GLU A 1 89 ? -5.765 10.580 -5.575 1.00 96.06 89 GLU A N 1
ATOM 690 C CA . GLU A 1 89 ? -4.601 10.911 -6.403 1.00 96.06 89 GLU A CA 1
ATOM 691 C C . GLU A 1 89 ? -4.102 12.321 -6.050 1.00 96.06 89 GLU A C 1
ATOM 693 O O . GLU A 1 89 ? -4.757 13.317 -6.358 1.00 96.06 89 GLU A O 1
ATOM 698 N N . LYS A 1 90 ? -2.946 12.414 -5.380 1.00 95.25 90 LYS A N 1
ATOM 699 C CA . LYS A 1 90 ? -2.249 13.679 -5.073 1.00 95.25 90 LYS A CA 1
ATOM 700 C C . LYS A 1 90 ? -0.744 13.451 -5.009 1.00 95.25 90 LYS A C 1
ATOM 702 O O . LYS A 1 90 ? -0.302 12.437 -4.484 1.00 95.25 90 LYS A O 1
ATOM 707 N N . PHE A 1 91 ? 0.052 14.407 -5.492 1.00 94.06 91 PHE A N 1
ATOM 708 C CA . PHE A 1 91 ? 1.521 14.387 -5.373 1.00 94.06 91 PHE A CA 1
ATOM 709 C C . PHE A 1 91 ? 2.159 13.054 -5.824 1.00 94.06 91 PHE A C 1
ATOM 711 O O . PHE A 1 91 ? 3.007 12.497 -5.132 1.00 94.06 91 PHE A O 1
ATOM 718 N N . GLY A 1 92 ? 1.709 12.497 -6.955 1.00 93.00 92 GLY A N 1
ATOM 719 C CA . GLY A 1 92 ? 2.180 11.204 -7.481 1.00 93.00 92 GLY A CA 1
ATOM 720 C C . GLY A 1 92 ? 1.799 9.974 -6.643 1.00 93.00 92 GLY A C 1
ATOM 721 O O . GLY A 1 92 ? 2.174 8.863 -7.002 1.00 93.00 92 GLY A O 1
ATOM 722 N N . MET A 1 93 ? 1.067 10.147 -5.541 1.00 96.06 93 MET A N 1
ATOM 723 C CA . MET A 1 93 ? 0.557 9.085 -4.676 1.00 96.06 93 MET A CA 1
ATOM 724 C C . MET A 1 93 ? -0.880 8.745 -5.071 1.00 96.06 93 MET A C 1
ATOM 726 O O . MET A 1 93 ? -1.706 9.655 -5.187 1.00 96.06 93 MET A O 1
ATOM 730 N N . LYS A 1 94 ? -1.194 7.458 -5.265 1.00 96.06 94 LYS A N 1
ATOM 731 C CA . LYS A 1 94 ? -2.517 7.020 -5.736 1.00 96.06 94 LYS A CA 1
ATOM 732 C C . LYS A 1 94 ? -2.997 5.774 -5.013 1.00 96.06 94 LYS A C 1
ATOM 734 O O . LYS A 1 94 ? -2.244 4.805 -4.901 1.00 96.06 94 LYS A O 1
ATOM 739 N N . TYR A 1 95 ? -4.268 5.756 -4.621 1.00 97.38 95 TYR A N 1
ATOM 740 C CA . TYR A 1 95 ? -4.964 4.514 -4.292 1.00 97.38 95 TYR A CA 1
ATOM 741 C C . TYR A 1 95 ? -6.346 4.435 -4.941 1.00 97.38 95 TYR A C 1
ATOM 743 O O . TYR A 1 95 ? -6.955 5.439 -5.319 1.00 97.38 95 TYR A O 1
ATOM 751 N N . GLY A 1 96 ? -6.845 3.211 -5.079 1.00 96.38 96 GLY A N 1
ATOM 752 C CA . GLY A 1 96 ? -8.155 2.923 -5.651 1.00 96.38 96 GLY A CA 1
ATOM 753 C C . GLY A 1 96 ? -8.545 1.462 -5.475 1.00 96.38 96 GLY A C 1
ATOM 754 O O . GLY A 1 96 ? -7.730 0.657 -5.023 1.00 96.38 96 GLY A O 1
ATOM 755 N N . TRP A 1 97 ? -9.784 1.124 -5.832 1.00 96.25 97 TRP A N 1
ATOM 756 C CA . TRP A 1 97 ? -10.289 -0.252 -5.826 1.00 96.25 97 TRP A CA 1
ATOM 757 C C . TRP A 1 97 ? -11.462 -0.463 -6.785 1.00 96.25 97 TRP A C 1
ATOM 759 O O . TRP A 1 97 ? -12.129 0.476 -7.221 1.00 96.25 97 TRP A O 1
ATOM 769 N N . LEU A 1 98 ? -11.696 -1.729 -7.125 1.00 93.12 98 LEU A N 1
ATOM 770 C CA . LEU A 1 98 ? -12.874 -2.220 -7.830 1.00 93.12 98 LEU A CA 1
ATOM 771 C C . LEU A 1 98 ? -13.313 -3.524 -7.153 1.00 93.12 98 LEU A C 1
ATOM 773 O O . LEU A 1 98 ? -12.657 -4.560 -7.295 1.00 93.12 98 LEU A O 1
ATOM 777 N N . GLY A 1 99 ? -14.391 -3.447 -6.367 1.00 92.31 99 GLY A N 1
ATOM 778 C CA . GLY A 1 99 ? -14.737 -4.485 -5.392 1.00 92.31 99 GLY A CA 1
ATOM 779 C C . GLY A 1 99 ? -13.533 -4.824 -4.506 1.00 92.31 99 GLY A C 1
ATOM 780 O O . GLY A 1 99 ? -12.760 -3.949 -4.120 1.00 92.31 99 GLY A O 1
ATOM 781 N N . LYS A 1 100 ? -13.297 -6.120 -4.302 1.00 94.50 100 LYS A N 1
ATOM 782 C CA . LYS A 1 100 ? -12.252 -6.678 -3.423 1.00 94.50 100 LYS A CA 1
ATOM 783 C C . LYS A 1 100 ? -10.832 -6.684 -4.001 1.00 94.50 100 LYS A C 1
ATOM 785 O O . LYS A 1 100 ? -9.971 -7.446 -3.549 1.00 94.50 100 LYS A O 1
ATOM 790 N N . ARG A 1 101 ? -10.563 -5.891 -5.038 1.00 94.44 101 ARG A N 1
ATOM 791 C CA . ARG A 1 101 ? -9.217 -5.662 -5.585 1.00 94.44 101 ARG A CA 1
ATOM 792 C C . ARG A 1 101 ? -8.903 -4.182 -5.438 1.00 94.44 101 ARG A C 1
ATOM 794 O O . ARG A 1 101 ? -9.664 -3.358 -5.932 1.00 94.44 101 ARG A O 1
ATOM 801 N N . GLY A 1 102 ? -7.801 -3.858 -4.774 1.00 95.62 102 GLY A N 1
ATOM 802 C CA . GLY A 1 102 ? -7.331 -2.494 -4.550 1.00 95.62 102 GLY A CA 1
ATOM 803 C C . GLY A 1 102 ? -5.874 -2.318 -4.955 1.00 95.62 102 GLY A C 1
ATOM 804 O O . GLY A 1 102 ? -5.139 -3.296 -5.112 1.00 95.62 102 GLY A O 1
ATOM 805 N N . MET A 1 103 ? -5.432 -1.071 -5.097 1.00 95.81 103 MET A N 1
ATOM 806 C CA . MET A 1 103 ? -4.018 -0.744 -5.277 1.00 95.81 103 MET A CA 1
ATOM 807 C C . MET A 1 103 ? -3.588 0.516 -4.547 1.00 95.81 103 MET A C 1
ATOM 809 O O . MET A 1 103 ? -4.381 1.430 -4.342 1.00 95.81 103 MET A O 1
ATOM 813 N N . MET A 1 104 ? -2.299 0.553 -4.219 1.00 96.31 104 MET A N 1
ATOM 814 C CA . MET A 1 104 ? -1.575 1.670 -3.634 1.00 96.31 104 MET A CA 1
ATOM 815 C C . MET A 1 104 ? -0.242 1.827 -4.376 1.00 96.31 104 MET A C 1
ATOM 817 O O . MET A 1 104 ? 0.633 0.965 -4.276 1.00 96.31 104 MET A O 1
ATOM 821 N N . VAL A 1 105 ? -0.063 2.909 -5.137 1.00 95.69 105 VAL A N 1
ATOM 822 C CA . VAL A 1 105 ? 1.154 3.138 -5.937 1.00 95.69 105 VAL A CA 1
ATOM 823 C C . VAL A 1 105 ? 1.670 4.564 -5.792 1.00 95.69 105 VAL A C 1
ATOM 825 O O . VAL A 1 105 ? 0.902 5.506 -5.605 1.00 95.69 105 VAL A O 1
ATOM 828 N N . VAL A 1 106 ? 2.987 4.714 -5.929 1.00 95.25 106 VAL A N 1
ATOM 829 C CA . VAL A 1 106 ? 3.644 6.015 -6.092 1.00 95.25 106 VAL A CA 1
ATOM 830 C C . VAL A 1 106 ? 4.363 6.044 -7.438 1.00 95.25 106 VAL A C 1
ATOM 832 O O . VAL A 1 106 ? 5.156 5.140 -7.752 1.00 95.25 106 VAL A O 1
ATOM 835 N N . ASP A 1 107 ? 4.077 7.088 -8.214 1.00 91.44 107 ASP A N 1
ATOM 836 C CA . ASP A 1 107 ? 4.682 7.372 -9.514 1.00 91.44 107 ASP A CA 1
ATOM 837 C C . ASP A 1 107 ? 6.219 7.463 -9.412 1.00 91.44 107 ASP A C 1
ATOM 839 O O . ASP A 1 107 ? 6.796 7.708 -8.352 1.00 91.44 107 ASP A O 1
ATOM 843 N N . ASN A 1 108 ? 6.919 7.218 -10.522 1.00 86.56 108 ASN A N 1
ATOM 844 C CA . ASN A 1 108 ? 8.386 7.332 -10.577 1.00 86.56 108 ASN A CA 1
ATOM 845 C C . ASN A 1 108 ? 8.871 8.771 -10.819 1.00 86.56 108 ASN A C 1
ATOM 847 O O . ASN A 1 108 ? 10.077 9.002 -10.878 1.00 86.56 108 ASN A O 1
ATOM 851 N N . ASP A 1 109 ? 7.960 9.729 -10.970 1.00 85.75 109 ASP A N 1
ATOM 852 C CA . ASP A 1 109 ? 8.319 11.120 -11.209 1.00 85.75 109 ASP A CA 1
ATOM 853 C C . ASP A 1 109 ? 8.661 11.829 -9.896 1.00 85.75 109 ASP A C 1
ATOM 855 O O . ASP A 1 109 ? 8.040 11.630 -8.852 1.00 85.75 109 ASP A O 1
ATOM 859 N N . MET A 1 110 ? 9.704 12.654 -9.936 1.00 80.19 110 MET A N 1
ATOM 860 C CA . MET A 1 110 ? 10.138 13.427 -8.779 1.00 80.19 110 MET A CA 1
ATOM 861 C C . MET A 1 110 ? 9.237 14.652 -8.599 1.00 80.19 110 MET A C 1
ATOM 863 O O . MET A 1 110 ? 9.102 15.448 -9.528 1.00 80.19 110 MET A O 1
ATOM 867 N N . LEU A 1 111 ? 8.691 14.832 -7.391 1.00 84.94 111 LEU A N 1
ATOM 868 C CA . LEU A 1 111 ? 7.944 16.039 -7.025 1.00 84.94 111 LEU A CA 1
ATOM 869 C C . LEU A 1 111 ? 8.758 17.307 -7.289 1.00 84.94 111 LEU A C 1
ATOM 871 O O . LEU A 1 111 ? 9.956 17.368 -6.989 1.00 84.94 111 LEU A O 1
ATOM 875 N N . LYS A 1 112 ? 8.088 18.335 -7.817 1.00 83.94 112 LYS A N 1
ATOM 876 C CA . LYS A 1 112 ? 8.670 19.677 -7.924 1.00 83.94 112 LYS A CA 1
ATOM 877 C C . LYS A 1 112 ? 8.821 20.292 -6.521 1.00 83.94 112 LYS A C 1
ATOM 879 O O . LYS A 1 112 ? 8.047 19.939 -5.632 1.00 83.94 112 LYS A O 1
ATOM 884 N N . PRO A 1 113 ? 9.746 21.247 -6.313 1.00 77.06 113 PRO A N 1
ATOM 885 C CA . PRO A 1 113 ? 9.917 21.933 -5.027 1.00 77.06 113 PRO A CA 1
ATOM 886 C C . PRO A 1 113 ? 8.617 22.501 -4.450 1.00 77.06 113 PRO A C 1
ATOM 888 O O . PRO A 1 113 ? 8.336 22.332 -3.270 1.00 77.06 113 PRO A O 1
ATOM 891 N N . GLU A 1 114 ? 7.797 23.113 -5.302 1.00 79.88 114 GLU A N 1
ATOM 892 C CA . GLU A 1 114 ? 6.512 23.708 -4.933 1.00 79.88 114 GLU A CA 1
ATOM 893 C C . GLU A 1 114 ? 5.463 22.652 -4.540 1.00 79.88 114 GLU A C 1
ATOM 895 O O . GLU A 1 114 ? 4.675 22.871 -3.625 1.00 79.88 114 GLU A O 1
ATOM 900 N N . GLU A 1 115 ? 5.475 21.493 -5.201 1.00 87.00 115 GLU A N 1
ATOM 901 C CA . GLU A 1 115 ? 4.581 20.362 -4.910 1.00 87.00 115 GLU A CA 1
ATOM 902 C C . GLU A 1 115 ? 5.017 19.618 -3.639 1.00 87.00 115 GLU A C 1
ATOM 904 O O . GLU A 1 115 ? 4.183 19.071 -2.924 1.00 87.00 115 GLU A O 1
ATOM 909 N N . TYR A 1 116 ? 6.318 19.613 -3.332 1.00 86.25 116 TYR A N 1
ATOM 910 C CA . TYR A 1 116 ? 6.861 18.985 -2.130 1.00 86.25 116 TYR A CA 1
ATOM 911 C C . TYR A 1 116 ? 6.499 19.748 -0.848 1.00 86.25 116 TYR A C 1
ATOM 913 O O . TYR A 1 116 ? 6.164 19.120 0.153 1.00 86.25 116 TYR A O 1
ATOM 921 N N . ASP A 1 117 ? 6.499 21.085 -0.874 1.00 84.88 117 ASP A N 1
ATOM 922 C CA . ASP A 1 117 ? 6.030 21.887 0.265 1.00 84.88 117 ASP A CA 1
ATOM 923 C C . ASP A 1 117 ? 4.555 21.572 0.595 1.00 84.88 117 ASP A C 1
ATOM 925 O O . ASP A 1 117 ? 4.230 21.275 1.746 1.00 84.88 117 ASP A O 1
ATOM 929 N N . GLN A 1 118 ? 3.692 21.518 -0.426 1.00 89.31 118 GLN A N 1
ATOM 930 C CA . GLN A 1 118 ? 2.273 21.157 -0.287 1.00 89.31 118 GLN A CA 1
ATOM 931 C C . GLN A 1 118 ? 2.060 19.690 0.129 1.00 89.31 118 GLN A C 1
ATOM 933 O O . GLN A 1 118 ? 1.119 19.375 0.858 1.00 89.31 118 GLN A O 1
ATOM 938 N N . PHE A 1 119 ? 2.936 18.779 -0.304 1.00 91.50 119 PHE A N 1
ATOM 939 C CA . PHE A 1 119 ? 2.946 17.391 0.157 1.00 91.50 119 PHE A CA 1
ATOM 940 C C . PHE A 1 119 ? 3.243 17.295 1.663 1.00 91.50 119 PHE A C 1
ATOM 942 O O . PHE A 1 119 ? 2.567 16.541 2.362 1.00 91.50 119 PHE A O 1
ATOM 949 N N . ILE A 1 120 ? 4.194 18.076 2.188 1.00 86.69 120 ILE A N 1
ATOM 950 C CA . ILE A 1 120 ? 4.473 18.111 3.632 1.00 86.69 120 ILE A CA 1
ATOM 951 C C . ILE A 1 120 ? 3.275 18.678 4.411 1.00 86.69 120 ILE A C 1
ATOM 953 O O . ILE A 1 120 ? 2.908 18.111 5.437 1.00 86.69 120 ILE A O 1
ATOM 957 N N . GLU A 1 121 ? 2.622 19.732 3.911 1.00 87.69 121 GLU A N 1
ATOM 958 C CA . GLU A 1 121 ? 1.384 20.265 4.506 1.00 87.69 121 GLU A CA 1
ATOM 959 C C . GLU A 1 121 ? 0.254 19.223 4.538 1.00 87.69 121 GLU A C 1
ATOM 961 O O . GLU A 1 121 ? -0.417 19.082 5.560 1.00 87.69 121 GLU A O 1
ATOM 966 N N . LEU A 1 122 ? 0.087 18.436 3.466 1.00 88.00 122 LEU A N 1
ATOM 967 C CA . LEU A 1 122 ? -0.852 17.313 3.447 1.00 88.00 122 LEU A CA 1
ATOM 968 C C . LEU A 1 122 ? -0.513 16.287 4.539 1.00 88.00 122 LEU A C 1
ATOM 970 O O . LEU A 1 122 ? -1.404 15.889 5.280 1.00 88.00 122 LEU A O 1
ATOM 974 N N . CYS A 1 123 ? 0.754 15.880 4.663 1.00 85.44 123 CYS A N 1
ATOM 975 C CA . CYS A 1 123 ? 1.176 14.872 5.644 1.00 85.44 123 CYS A CA 1
ATOM 976 C C . CYS A 1 123 ? 0.908 15.307 7.093 1.00 85.44 123 CYS A C 1
ATOM 978 O O . CYS A 1 123 ? 0.446 14.497 7.896 1.00 85.44 123 CYS A O 1
ATOM 980 N N . LEU A 1 124 ? 1.117 16.593 7.406 1.00 82.62 124 LEU A N 1
ATOM 981 C CA . LEU A 1 124 ? 0.805 17.165 8.720 1.00 82.62 124 LEU A CA 1
ATOM 982 C C . LEU A 1 124 ? -0.686 17.045 9.076 1.00 82.62 124 LEU A C 1
ATOM 984 O O . LEU A 1 124 ? -1.011 16.850 10.244 1.00 82.62 124 LEU A O 1
ATOM 988 N N . GLY A 1 125 ? -1.582 17.105 8.084 1.00 81.50 125 GLY A N 1
ATOM 989 C CA . GLY A 1 125 ? -3.021 16.890 8.275 1.00 81.50 125 GLY A CA 1
ATOM 990 C C . GLY A 1 125 ? -3.398 15.462 8.695 1.00 81.50 125 GLY A C 1
ATOM 991 O O . GLY A 1 125 ? -4.441 15.277 9.313 1.00 81.50 125 GLY A O 1
ATOM 992 N N . TYR A 1 126 ? -2.535 14.477 8.423 1.00 82.56 126 TYR A N 1
ATOM 993 C CA . TYR A 1 126 ? -2.667 13.075 8.849 1.00 82.56 126 TYR A CA 1
ATOM 994 C C . TYR A 1 126 ? -1.714 12.737 10.009 1.00 82.56 126 TYR A C 1
ATOM 996 O O . TYR A 1 126 ? -1.245 11.604 10.120 1.00 82.56 126 TYR A O 1
ATOM 1004 N N . GLU A 1 127 ? -1.337 13.742 10.812 1.00 76.31 127 GLU A N 1
ATOM 1005 C CA . GLU A 1 127 ? -0.392 13.649 11.943 1.00 76.31 127 GLU A CA 1
ATOM 1006 C C . GLU A 1 127 ? 0.973 13.012 11.581 1.00 76.31 127 GLU A C 1
ATOM 1008 O O . GLU A 1 127 ? 1.779 12.656 12.442 1.00 76.31 127 GLU A O 1
ATOM 1013 N N . THR A 1 128 ? 1.281 12.913 10.284 1.00 70.50 128 THR A N 1
ATOM 1014 C CA . THR A 1 128 ? 2.455 12.220 9.762 1.00 70.50 128 THR A CA 1
ATOM 1015 C C . THR A 1 128 ? 3.569 13.230 9.531 1.00 70.50 128 THR A C 1
ATOM 1017 O O . THR A 1 128 ? 3.471 14.118 8.683 1.00 70.50 128 THR A O 1
ATOM 1020 N N . THR A 1 129 ? 4.663 13.094 10.279 1.00 66.00 129 THR A N 1
ATOM 1021 C CA . THR A 1 129 ? 5.817 13.996 10.181 1.00 66.00 129 THR A CA 1
ATOM 1022 C C . THR A 1 129 ? 6.991 13.319 9.480 1.00 66.00 129 THR A C 1
ATOM 1024 O O . THR A 1 129 ? 7.332 12.169 9.749 1.00 66.00 129 THR A O 1
ATOM 1027 N N . PHE A 1 130 ? 7.636 14.056 8.576 1.00 73.25 130 PHE A N 1
ATOM 1028 C CA . PHE A 1 130 ? 8.837 13.620 7.868 1.00 73.25 130 PHE A CA 1
ATOM 1029 C C . PHE A 1 130 ? 9.947 14.663 8.007 1.00 73.25 130 PHE A C 1
ATOM 1031 O O . PHE A 1 130 ? 9.681 15.858 8.133 1.00 73.25 130 PHE A O 1
ATOM 1038 N N . GLU A 1 131 ? 11.205 14.221 7.927 1.00 69.69 131 GLU A N 1
ATOM 1039 C CA . GLU A 1 131 ? 12.345 15.128 7.767 1.00 69.69 131 GLU A CA 1
ATOM 1040 C C . GLU A 1 131 ? 12.168 15.925 6.461 1.00 69.69 131 GLU A C 1
ATOM 1042 O O . GLU A 1 131 ? 12.240 15.358 5.366 1.00 69.69 131 GLU A O 1
ATOM 1047 N N . LYS A 1 132 ? 11.905 17.235 6.568 1.00 67.75 132 LYS A N 1
ATOM 1048 C CA . LYS A 1 132 ? 11.693 18.102 5.403 1.00 67.75 132 LYS A CA 1
ATOM 1049 C C . LYS A 1 132 ? 12.995 18.258 4.622 1.00 67.75 132 LYS A C 1
ATOM 1051 O O . LYS A 1 132 ? 13.970 18.816 5.123 1.00 67.75 132 LYS A O 1
ATOM 1056 N N . ILE A 1 133 ? 12.996 17.812 3.370 1.00 72.81 133 ILE A N 1
ATOM 1057 C CA . ILE A 1 133 ? 14.190 17.839 2.526 1.00 72.81 133 ILE A CA 1
ATOM 1058 C C . ILE A 1 133 ? 14.286 19.174 1.776 1.00 72.81 133 ILE A C 1
ATOM 1060 O O . ILE A 1 133 ? 13.355 19.593 1.090 1.00 72.81 133 ILE A O 1
ATOM 1064 N N . ALA A 1 134 ? 15.436 19.845 1.872 1.00 67.62 134 ALA A N 1
ATOM 1065 C CA . ALA A 1 134 ? 15.684 21.105 1.176 1.00 67.62 134 ALA A CA 1
ATOM 1066 C C . ALA A 1 134 ? 15.867 20.891 -0.341 1.00 67.62 134 ALA A C 1
ATOM 1068 O O . ALA A 1 134 ? 16.944 20.520 -0.811 1.00 67.62 134 ALA A O 1
ATOM 1069 N N . MET A 1 135 ? 14.822 21.155 -1.129 1.00 66.50 135 MET A N 1
ATOM 1070 C CA . MET A 1 135 ? 14.905 21.136 -2.591 1.00 66.50 135 MET A CA 1
ATOM 1071 C C . MET A 1 135 ? 15.450 22.460 -3.144 1.00 66.50 135 MET A C 1
ATOM 1073 O O . MET A 1 135 ? 14.880 23.527 -2.917 1.00 66.50 135 MET A O 1
ATOM 1077 N N . LYS A 1 136 ? 16.525 22.404 -3.940 1.00 57.28 136 LYS A N 1
ATOM 1078 C CA . LYS A 1 136 ? 17.009 23.573 -4.692 1.00 57.28 136 LYS A CA 1
ATOM 1079 C C . LYS A 1 136 ? 16.027 23.873 -5.830 1.00 57.28 136 LYS A C 1
ATOM 1081 O O . LYS A 1 136 ? 15.903 23.076 -6.758 1.00 57.28 136 LYS A O 1
ATOM 1086 N N . LYS A 1 137 ? 15.350 25.028 -5.776 1.00 45.78 137 LYS A N 1
ATOM 1087 C CA . LYS A 1 137 ? 14.506 25.516 -6.879 1.00 45.78 137 LYS A CA 1
ATOM 1088 C C . LYS A 1 137 ? 15.357 25.695 -8.134 1.00 45.78 137 LYS A C 1
ATOM 1090 O O . LYS A 1 137 ? 16.229 26.562 -8.178 1.00 45.78 137 LYS A O 1
ATOM 1095 N N . SER A 1 138 ? 15.111 24.885 -9.161 1.00 43.31 138 SER A N 1
ATOM 1096 C CA . SER A 1 138 ? 15.714 25.090 -10.478 1.00 43.31 138 SER A CA 1
ATOM 1097 C C . SER A 1 138 ? 15.199 26.406 -11.058 1.00 43.31 138 SER A C 1
ATOM 1099 O O . SER A 1 138 ? 13.989 26.556 -11.229 1.00 43.31 138 SER A O 1
ATOM 1101 N N . LYS A 1 139 ? 16.097 27.348 -11.374 1.00 36.22 139 LYS A N 1
ATOM 1102 C CA . LYS A 1 139 ? 15.748 28.610 -12.046 1.00 36.22 139 LYS A CA 1
ATOM 1103 C C . LYS A 1 139 ? 15.157 28.324 -13.432 1.00 36.22 139 LYS A C 1
ATOM 1105 O O . LYS A 1 139 ? 15.888 28.223 -14.411 1.00 36.22 139 LYS A O 1
ATOM 1110 N N . LEU A 1 140 ? 13.834 28.209 -13.517 1.00 34.31 140 LEU A N 1
ATOM 1111 C CA . LEU A 1 140 ? 13.111 28.002 -14.769 1.00 34.31 140 LEU A CA 1
ATOM 1112 C C . LEU A 1 140 ? 12.355 29.280 -15.163 1.00 34.31 140 LEU A C 1
ATOM 1114 O O . LEU A 1 140 ? 11.141 29.353 -14.995 1.00 34.31 140 LEU A O 1
ATOM 1118 N N . LYS A 1 141 ? 13.097 30.296 -15.636 1.00 36.75 141 LYS A N 1
ATOM 1119 C CA . LYS A 1 141 ? 12.636 31.426 -16.480 1.00 36.75 141 LYS A CA 1
ATOM 1120 C C . LYS A 1 141 ? 13.773 32.434 -16.711 1.00 36.75 141 LYS A C 1
ATOM 1122 O O . LYS A 1 141 ? 13.838 33.454 -16.042 1.00 36.75 141 LYS A O 1
ATOM 1127 N N . GLU A 1 142 ? 14.641 32.158 -17.684 1.00 35.00 142 GLU A N 1
ATOM 1128 C CA . GLU A 1 142 ? 15.471 33.198 -18.325 1.00 35.00 142 GLU A CA 1
ATOM 1129 C C . GLU A 1 142 ? 15.910 32.770 -19.743 1.00 35.00 142 GLU A C 1
ATOM 1131 O O . GLU A 1 142 ? 17.078 32.774 -20.107 1.00 35.00 142 GLU A O 1
ATOM 1136 N N . LEU A 1 143 ? 14.930 32.346 -20.553 1.00 35.31 143 LEU A N 1
ATOM 1137 C CA . LEU A 1 143 ? 15.091 32.060 -21.991 1.00 35.31 143 LEU A CA 1
ATOM 1138 C C . LEU A 1 143 ? 14.026 32.762 -22.857 1.00 35.31 143 LEU A C 1
ATOM 1140 O O . LEU A 1 143 ? 13.796 32.384 -24.000 1.00 35.31 143 LEU A O 1
ATOM 1144 N N . VAL A 1 144 ? 13.365 33.797 -22.321 1.00 33.16 144 VAL A N 1
ATOM 1145 C CA . VAL A 1 144 ? 12.370 34.595 -23.057 1.00 33.16 144 VAL A CA 1
ATOM 1146 C C . VAL A 1 144 ? 12.545 36.080 -22.740 1.00 33.16 144 VAL A C 1
ATOM 1148 O O . VAL A 1 144 ? 11.809 36.632 -21.927 1.00 33.16 144 VAL A O 1
ATOM 1151 N N . HIS A 1 145 ? 13.568 36.687 -23.346 1.00 32.75 145 HIS A N 1
ATOM 1152 C CA . HIS A 1 145 ? 13.525 37.959 -24.089 1.00 32.75 145 HIS A CA 1
ATOM 1153 C C . HIS A 1 145 ? 14.960 38.387 -24.416 1.00 32.75 145 HIS A C 1
ATOM 1155 O O . HIS A 1 145 ? 15.688 38.880 -23.560 1.00 32.75 145 HIS A O 1
ATOM 1161 N N . LYS A 1 146 ? 15.352 38.217 -25.680 1.00 30.83 146 LYS A N 1
ATOM 1162 C CA . LYS A 1 146 ? 16.557 38.818 -26.250 1.00 3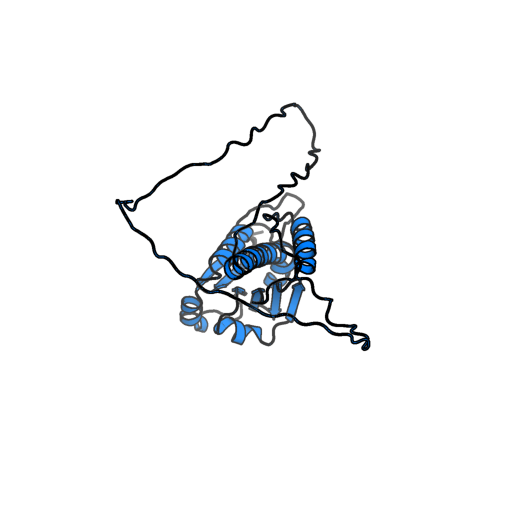0.83 146 LYS A CA 1
ATOM 1163 C C . LYS A 1 146 ? 16.093 39.878 -27.254 1.00 30.83 146 LYS A C 1
ATOM 1165 O O . LYS A 1 146 ? 15.628 39.488 -28.322 1.00 30.83 146 LYS A O 1
ATOM 1170 N N . PRO A 1 147 ? 16.154 41.181 -26.936 1.00 29.83 147 PRO A N 1
ATOM 1171 C CA . PRO A 1 147 ? 16.121 42.217 -27.957 1.00 29.83 147 PRO A CA 1
ATOM 1172 C C . PRO A 1 147 ? 17.446 42.176 -28.724 1.00 29.83 147 PRO A C 1
ATOM 1174 O O . PRO A 1 147 ? 18.513 42.009 -28.130 1.00 29.83 147 PRO A O 1
ATOM 1177 N N . GLU A 1 148 ? 17.382 42.300 -30.043 1.00 27.77 148 GLU A N 1
ATOM 1178 C CA . GLU A 1 148 ? 18.567 42.436 -30.887 1.00 27.77 148 GLU A CA 1
ATOM 1179 C C . GLU A 1 148 ? 19.106 43.874 -30.863 1.00 27.77 148 GLU A C 1
ATOM 1181 O O . GLU A 1 148 ? 18.350 44.825 -30.675 1.00 27.77 148 GLU A O 1
ATOM 1186 N N . GLY A 1 149 ? 20.404 44.023 -31.150 1.00 26.91 149 GLY A N 1
ATOM 1187 C CA . GLY A 1 149 ? 20.976 45.281 -31.636 1.00 26.91 149 GLY A CA 1
ATOM 1188 C C . GLY A 1 149 ? 21.711 46.144 -30.609 1.00 26.91 149 GLY A C 1
ATOM 1189 O O . GLY A 1 149 ? 21.142 47.080 -30.060 1.00 26.91 149 GLY A O 1
ATOM 1190 N N . LEU A 1 150 ? 23.023 45.925 -30.472 1.00 29.56 150 LEU A N 1
ATOM 1191 C CA . LEU A 1 150 ? 24.024 46.870 -30.995 1.00 29.56 150 LEU A CA 1
ATOM 1192 C C . LEU A 1 150 ? 25.440 46.274 -30.909 1.00 29.56 150 LEU A C 1
ATOM 1194 O O . LEU A 1 150 ? 25.844 45.702 -29.901 1.00 29.56 150 LEU A O 1
ATOM 1198 N N . ILE A 1 151 ? 26.160 46.403 -32.017 1.00 29.86 151 ILE A N 1
ATOM 1199 C CA . ILE A 1 151 ? 27.581 46.090 -32.193 1.00 29.86 151 ILE A CA 1
ATOM 1200 C C . ILE A 1 151 ? 28.441 47.241 -31.660 1.00 29.86 151 ILE A C 1
ATOM 1202 O O . ILE A 1 151 ? 28.107 48.388 -31.936 1.00 29.86 151 ILE A O 1
ATOM 1206 N N . ASP A 1 152 ? 29.574 46.944 -31.013 1.00 25.52 152 ASP A N 1
ATOM 1207 C CA . ASP A 1 152 ? 30.875 47.396 -31.536 1.00 25.52 152 ASP A CA 1
ATOM 1208 C C . ASP A 1 152 ? 32.078 46.608 -30.963 1.00 25.52 152 ASP A C 1
ATOM 1210 O O . ASP A 1 152 ? 31.930 45.778 -30.066 1.00 25.52 152 ASP A O 1
ATOM 1214 N N . ASN A 1 153 ? 33.254 46.821 -31.559 1.00 27.09 153 ASN A N 1
ATOM 1215 C CA . ASN A 1 153 ? 34.397 45.900 -31.600 1.00 27.09 153 ASN A CA 1
ATOM 1216 C C . ASN A 1 153 ? 35.564 46.227 -30.641 1.00 27.09 153 ASN A C 1
ATOM 1218 O O . ASN A 1 153 ? 35.831 47.405 -30.390 1.00 27.09 153 ASN A O 1
ATOM 1222 N N . LYS A 1 154 ? 36.318 45.174 -30.250 1.00 29.70 154 LYS A N 1
ATOM 1223 C CA . LYS A 1 154 ? 37.803 45.027 -30.077 1.00 29.70 154 LYS A CA 1
ATOM 1224 C C . LYS A 1 154 ? 38.074 43.731 -29.264 1.00 29.70 154 LYS A C 1
ATOM 1226 O O . LYS A 1 154 ? 37.405 43.550 -28.253 1.00 29.70 154 LYS A O 1
ATOM 1231 N N . VAL A 1 155 ? 38.789 42.685 -29.727 1.00 24.58 155 VAL A N 1
ATOM 1232 C CA . VAL A 1 155 ? 40.243 42.540 -30.061 1.00 24.58 155 VAL A CA 1
ATOM 1233 C C . VAL A 1 155 ? 41.091 43.058 -28.877 1.00 24.58 155 VAL A C 1
ATOM 1235 O O . VAL A 1 155 ? 40.817 44.159 -28.413 1.00 24.58 155 VAL A O 1
ATOM 1238 N N . ASP A 1 156 ? 41.899 42.263 -28.163 1.00 25.61 156 ASP A N 1
ATOM 1239 C CA . ASP A 1 156 ? 43.133 41.524 -28.536 1.00 25.61 156 ASP A CA 1
ATOM 1240 C C . ASP A 1 156 ? 43.229 40.193 -27.711 1.00 25.61 156 ASP A C 1
ATOM 1242 O O . ASP A 1 156 ? 42.640 40.116 -26.633 1.00 25.61 156 ASP A O 1
ATOM 1246 N N . GLU A 1 157 ? 43.659 39.027 -28.224 1.00 25.59 157 GLU A N 1
ATOM 1247 C CA . GLU A 1 157 ? 45.029 38.505 -28.512 1.00 25.59 157 GLU A CA 1
ATOM 1248 C C . GLU A 1 157 ? 45.903 38.089 -27.292 1.00 25.59 157 GLU A C 1
ATOM 1250 O O . GLU A 1 157 ? 46.080 38.870 -26.362 1.00 25.59 157 GLU A O 1
ATOM 1255 N N . ASP A 1 158 ? 46.463 36.861 -27.392 1.00 26.25 158 ASP A N 1
ATOM 1256 C CA . ASP A 1 158 ? 47.658 36.263 -26.735 1.00 26.25 158 ASP A CA 1
ATOM 1257 C C . ASP A 1 158 ? 47.776 36.179 -25.184 1.00 26.25 158 ASP A C 1
ATOM 1259 O O . ASP A 1 158 ? 47.150 36.931 -24.445 1.00 26.25 158 ASP A O 1
ATOM 1263 N N . ASP A 1 159 ? 48.530 35.251 -24.560 1.00 23.36 159 ASP A N 1
ATOM 1264 C CA . ASP A 1 159 ? 49.300 34.046 -24.982 1.00 23.36 159 ASP A CA 1
ATOM 1265 C C . ASP A 1 159 ? 49.349 33.021 -23.800 1.00 23.36 159 ASP A C 1
ATOM 1267 O O . ASP A 1 159 ? 48.985 33.359 -22.671 1.00 23.36 159 ASP A O 1
ATOM 1271 N N . GLY A 1 160 ? 49.855 31.796 -24.027 1.00 25.44 160 GLY A N 1
ATOM 1272 C CA . GLY A 1 160 ? 50.723 31.127 -23.042 1.00 25.44 160 GLY A CA 1
ATOM 1273 C C . GLY A 1 160 ? 50.218 29.822 -22.409 1.00 25.44 160 GLY A C 1
ATOM 1274 O O . GLY A 1 160 ? 49.429 29.825 -21.465 1.00 25.44 160 GLY A O 1
ATOM 1275 N N . GLN A 1 161 ? 50.772 28.684 -22.843 1.00 26.00 161 GLN A N 1
ATOM 1276 C CA . GLN A 1 161 ? 50.812 27.454 -22.034 1.00 26.00 161 GLN A CA 1
ATOM 1277 C C . GLN A 1 161 ? 51.932 27.544 -20.983 1.00 26.00 161 GLN A C 1
ATOM 1279 O O . GLN A 1 161 ? 52.996 28.059 -21.299 1.00 26.00 161 GLN A O 1
ATOM 1284 N N . GLU A 1 162 ? 51.783 26.875 -19.832 1.00 25.66 162 GLU A N 1
ATOM 1285 C CA . GLU A 1 162 ? 52.766 25.841 -19.459 1.00 25.66 162 GLU A CA 1
ATOM 1286 C C . GLU A 1 162 ? 52.246 24.844 -18.407 1.00 25.66 162 GLU A C 1
ATOM 1288 O O . GLU A 1 162 ? 51.294 25.100 -17.669 1.00 25.66 162 GLU A O 1
ATOM 1293 N N . VAL A 1 163 ? 52.876 23.668 -18.390 1.00 25.02 163 VAL A N 1
ATOM 1294 C CA . VAL A 1 163 ? 52.597 22.513 -17.524 1.00 25.02 163 VAL A CA 1
ATOM 1295 C C . VAL A 1 163 ? 53.830 22.203 -16.680 1.00 25.02 163 VAL A C 1
ATOM 1297 O O . VAL A 1 163 ? 54.930 22.175 -17.220 1.00 25.02 163 VAL A O 1
ATOM 1300 N N . VAL A 1 164 ? 53.660 21.866 -15.396 1.00 26.14 164 VAL A N 1
ATOM 1301 C CA . VAL A 1 164 ? 54.689 21.145 -14.620 1.00 26.14 164 VAL A CA 1
ATOM 1302 C C . VAL A 1 164 ? 54.024 20.125 -13.691 1.00 26.14 164 VAL A C 1
ATOM 1304 O O . VAL A 1 164 ? 53.015 20.419 -13.049 1.00 26.14 164 VAL A O 1
ATOM 1307 N N . GLU A 1 165 ? 54.586 18.917 -13.648 1.00 23.03 165 GLU A N 1
ATOM 1308 C CA . GLU A 1 165 ? 54.095 17.775 -12.870 1.00 23.03 165 GLU A CA 1
ATOM 1309 C C . GLU A 1 165 ? 54.631 17.716 -11.421 1.00 23.03 165 GLU A C 1
ATOM 1311 O O . GLU A 1 165 ? 55.511 18.465 -10.998 1.00 23.03 165 GLU A O 1
ATOM 1316 N N . VAL A 1 166 ? 54.049 16.784 -10.663 1.00 30.98 166 VAL A N 1
ATOM 1317 C CA . VAL A 1 166 ? 54.327 16.414 -9.263 1.00 30.98 166 VAL A CA 1
ATOM 1318 C C . VAL A 1 166 ? 55.740 15.865 -9.015 1.00 30.98 166 VAL A C 1
ATOM 1320 O O . VAL A 1 166 ? 56.389 15.341 -9.919 1.00 30.98 166 VAL A O 1
ATOM 1323 N N . PRO A 1 167 ? 56.153 15.822 -7.734 1.00 26.50 167 PRO A N 1
ATOM 1324 C CA . PRO A 1 167 ? 56.629 14.539 -7.212 1.00 26.50 167 PRO A CA 1
ATOM 1325 C C . PRO A 1 167 ? 55.902 14.066 -5.940 1.00 26.50 167 PRO A C 1
ATOM 1327 O O . PRO A 1 167 ? 55.528 14.840 -5.061 1.00 26.50 167 PRO A O 1
ATOM 1330 N N . ASP A 1 168 ? 55.742 12.747 -5.872 1.00 27.27 168 ASP A N 1
ATOM 1331 C CA . ASP A 1 168 ? 55.133 11.955 -4.797 1.00 27.27 168 ASP A CA 1
ATOM 1332 C C . ASP A 1 168 ? 56.063 11.793 -3.578 1.00 27.27 168 ASP A C 1
ATOM 1334 O O . ASP A 1 168 ? 57.284 11.754 -3.745 1.00 27.27 168 ASP A O 1
ATOM 1338 N N . THR A 1 169 ? 55.511 11.561 -2.377 1.00 24.14 169 THR A N 1
ATOM 1339 C CA . THR A 1 169 ? 56.048 10.544 -1.438 1.00 24.14 169 THR A CA 1
ATOM 1340 C C . THR A 1 169 ? 55.118 10.224 -0.255 1.00 24.14 169 THR A C 1
ATOM 1342 O O . THR A 1 169 ? 54.460 11.086 0.320 1.00 24.14 169 THR A O 1
ATOM 1345 N N . ASP A 1 170 ? 55.152 8.947 0.138 1.00 27.31 170 ASP A N 1
ATOM 1346 C CA . ASP A 1 170 ? 54.729 8.365 1.422 1.00 27.31 170 ASP A CA 1
ATOM 1347 C C . ASP A 1 170 ? 53.238 8.366 1.843 1.00 27.31 170 ASP A C 1
ATOM 1349 O O . ASP A 1 170 ? 52.781 9.052 2.752 1.00 27.31 170 ASP A O 1
ATOM 1353 N N . GLY A 1 171 ? 52.545 7.318 1.385 1.00 26.11 171 GLY A N 1
ATOM 1354 C CA . GLY A 1 171 ? 52.549 6.107 2.221 1.00 26.11 171 GLY A CA 1
ATOM 1355 C C . GLY A 1 171 ? 51.357 5.857 3.162 1.00 26.11 171 GLY A C 1
ATOM 1356 O O . GLY A 1 171 ? 51.329 6.286 4.310 1.00 26.11 171 GLY A O 1
ATOM 1357 N N . LYS A 1 172 ? 50.492 4.921 2.738 1.00 28.95 172 LYS A N 1
ATOM 1358 C CA . LYS A 1 172 ? 49.577 4.097 3.566 1.00 28.95 172 LYS A CA 1
ATOM 1359 C C . LYS A 1 172 ? 48.469 4.842 4.339 1.00 28.95 172 LYS A C 1
ATOM 1361 O O . LYS A 1 172 ? 48.646 5.239 5.489 1.00 28.95 172 LYS A O 1
ATOM 1366 N N . LYS A 1 173 ? 47.227 4.730 3.847 1.00 24.66 173 LYS A N 1
ATOM 1367 C CA . LYS A 1 173 ? 46.062 4.561 4.738 1.00 24.66 173 LYS A CA 1
ATOM 1368 C C . LYS A 1 173 ? 45.336 3.250 4.458 1.00 24.66 173 LYS A C 1
ATOM 1370 O O . LYS A 1 173 ? 44.903 2.978 3.344 1.00 24.66 173 LYS A O 1
ATOM 1375 N N . LYS A 1 174 ? 45.259 2.424 5.504 1.00 25.23 174 LYS A N 1
ATOM 1376 C CA . LYS A 1 174 ? 44.531 1.154 5.526 1.00 25.23 174 LYS A CA 1
ATOM 1377 C C . LYS A 1 174 ? 43.027 1.404 5.616 1.00 25.23 174 LYS A C 1
ATOM 1379 O O . LYS A 1 174 ? 42.580 2.345 6.265 1.00 25.23 174 LYS A O 1
ATOM 1384 N N . LEU A 1 175 ? 42.270 0.472 5.056 1.00 26.80 175 LEU A N 1
ATOM 1385 C CA . LEU A 1 175 ? 40.854 0.266 5.334 1.00 26.80 175 LEU A CA 1
ATOM 1386 C C . LEU A 1 175 ? 40.661 -0.199 6.794 1.00 26.80 175 LEU A C 1
ATOM 1388 O O . LEU A 1 175 ? 41.299 -1.172 7.194 1.00 26.80 175 LEU A O 1
ATOM 1392 N N . SER A 1 176 ? 39.797 0.456 7.580 1.00 24.23 176 SER A N 1
ATOM 1393 C CA . SER A 1 176 ? 38.671 -0.179 8.313 1.00 24.23 176 SER A CA 1
ATOM 1394 C C . SER A 1 176 ? 38.045 0.710 9.408 1.00 24.23 176 SER A C 1
ATOM 1396 O O . SER A 1 176 ? 38.727 1.224 10.282 1.00 24.23 176 SER A O 1
ATOM 1398 N N . ASN A 1 177 ? 36.714 0.798 9.331 1.00 28.89 177 ASN A N 1
ATOM 1399 C CA . ASN A 1 177 ? 35.689 0.811 10.386 1.00 28.89 177 ASN A CA 1
ATOM 1400 C C . ASN A 1 177 ? 35.733 1.751 11.618 1.00 28.89 177 ASN A C 1
ATOM 1402 O O . ASN A 1 177 ? 36.676 1.776 12.396 1.00 28.89 177 ASN A O 1
ATOM 1406 N N . ALA A 1 178 ? 34.522 2.270 11.889 1.00 24.38 178 ALA A N 1
ATOM 1407 C CA . ALA A 1 178 ? 33.838 2.346 13.193 1.00 24.38 178 ALA A CA 1
ATOM 1408 C C . ALA A 1 178 ? 33.651 3.726 13.876 1.00 24.38 178 ALA A C 1
ATOM 1410 O O . ALA A 1 178 ? 34.535 4.254 14.533 1.00 24.38 178 ALA A O 1
ATOM 1411 N N . LEU A 1 179 ? 32.371 4.132 13.865 1.00 22.84 179 LEU A N 1
ATOM 1412 C CA . LEU A 1 179 ? 31.572 4.606 15.009 1.00 22.84 179 LEU A CA 1
ATOM 1413 C C . LEU A 1 179 ? 31.700 6.047 15.569 1.00 22.84 179 LEU A C 1
ATOM 1415 O O . LEU A 1 179 ? 32.764 6.561 15.873 1.00 22.84 179 LEU A O 1
ATOM 1419 N N . VAL A 1 180 ? 30.504 6.583 15.861 1.00 30.42 180 VAL A N 1
ATOM 1420 C CA . VAL A 1 180 ? 30.144 7.672 16.796 1.00 30.42 180 VAL A CA 1
ATOM 1421 C C . VAL A 1 180 ? 30.602 9.103 16.479 1.00 30.42 180 VAL A C 1
ATOM 1423 O O . VAL A 1 180 ? 31.662 9.561 16.887 1.00 30.42 180 VAL A O 1
ATOM 1426 N N . ALA A 1 181 ? 29.638 9.878 15.976 1.00 24.66 181 ALA A N 1
ATOM 1427 C CA . ALA A 1 181 ? 29.428 11.267 16.388 1.00 24.66 181 ALA A CA 1
ATOM 1428 C C . ALA A 1 181 ? 27.916 11.567 16.485 1.00 24.66 181 ALA A C 1
ATOM 1430 O O . ALA A 1 181 ? 27.382 12.414 15.772 1.00 24.66 181 ALA A O 1
ATOM 1431 N N . VAL A 1 182 ? 27.202 10.847 17.363 1.00 27.52 182 VAL A N 1
ATOM 1432 C CA . VAL A 1 182 ? 25.847 11.256 17.776 1.00 27.52 182 VAL A CA 1
ATOM 1433 C C . VAL A 1 182 ? 26.001 12.474 18.684 1.00 27.52 182 VAL A C 1
ATOM 1435 O O . VAL A 1 182 ? 26.335 12.348 19.863 1.00 27.52 182 VAL A O 1
ATOM 1438 N N . GLY A 1 183 ? 25.810 13.663 18.115 1.00 23.86 183 GLY A N 1
ATOM 1439 C CA . GLY A 1 183 ? 25.812 14.912 18.867 1.00 23.86 183 GLY A CA 1
ATOM 1440 C C . GLY A 1 183 ? 24.618 14.966 19.816 1.00 23.86 183 GLY A C 1
ATOM 1441 O O . GLY A 1 183 ? 23.472 14.965 19.372 1.00 23.86 183 GLY A O 1
ATOM 1442 N N . LYS A 1 184 ? 24.881 15.033 21.125 1.00 25.72 184 LYS A N 1
ATOM 1443 C CA . LYS A 1 184 ? 23.852 15.342 22.125 1.00 25.72 184 LYS A CA 1
ATOM 1444 C C . LYS A 1 184 ? 23.268 16.724 21.824 1.00 25.72 184 LYS A C 1
ATOM 1446 O O . LYS A 1 184 ? 24.006 17.706 21.862 1.00 25.72 184 LYS A O 1
ATOM 1451 N N . ILE A 1 185 ? 21.957 16.811 21.620 1.00 25.91 185 ILE A N 1
ATOM 1452 C CA . ILE A 1 185 ? 21.222 18.065 21.809 1.00 25.91 185 ILE A CA 1
ATOM 1453 C C . ILE A 1 185 ? 20.639 18.012 23.219 1.00 25.91 185 ILE A C 1
ATOM 1455 O O . ILE A 1 185 ? 19.964 17.047 23.578 1.00 25.91 185 ILE A O 1
ATOM 1459 N N . ALA A 1 186 ? 20.966 19.010 24.038 1.00 25.55 186 ALA A N 1
ATOM 1460 C CA . ALA A 1 186 ? 20.456 19.110 25.397 1.00 25.55 186 ALA A CA 1
ATOM 1461 C C . ALA A 1 186 ? 18.957 19.439 25.370 1.00 25.55 186 ALA A C 1
ATOM 1463 O O . ALA A 1 186 ? 18.544 20.417 24.749 1.00 25.55 186 ALA A O 1
ATOM 1464 N N . ALA A 1 187 ? 18.156 18.629 26.060 1.00 27.72 187 ALA A N 1
ATOM 1465 C CA . ALA A 1 187 ? 16.773 18.952 26.367 1.00 27.72 187 ALA A CA 1
ATOM 1466 C C . ALA A 1 187 ? 16.724 19.614 27.751 1.00 27.72 187 ALA A C 1
ATOM 1468 O O . ALA A 1 187 ? 16.748 18.922 28.767 1.00 27.72 187 ALA A O 1
ATOM 1469 N N . GLU A 1 188 ? 16.656 20.945 27.788 1.00 22.92 188 GLU A N 1
ATOM 1470 C CA . GLU A 1 188 ? 16.398 21.712 29.011 1.00 22.92 188 GLU A CA 1
ATOM 1471 C C . GLU A 1 188 ? 15.168 22.609 28.841 1.00 22.92 188 GLU A C 1
ATOM 1473 O O . GLU A 1 188 ? 15.248 23.704 28.291 1.00 22.92 188 GLU A O 1
ATOM 1478 N N . ALA A 1 189 ? 14.031 22.129 29.348 1.00 26.67 189 ALA A N 1
ATOM 1479 C CA . ALA A 1 189 ? 12.971 22.934 29.956 1.00 26.67 189 ALA A CA 1
ATOM 1480 C C . ALA A 1 189 ? 12.003 21.981 30.679 1.00 26.67 189 ALA A C 1
ATOM 1482 O O . ALA A 1 189 ? 11.265 21.239 30.033 1.00 26.67 189 ALA A O 1
ATOM 1483 N N . ALA A 1 190 ? 12.010 21.977 32.014 1.00 28.03 190 ALA A N 1
ATOM 1484 C CA . ALA A 1 190 ? 11.157 21.103 32.820 1.00 28.03 190 ALA A CA 1
ATOM 1485 C C . ALA A 1 190 ? 10.422 21.883 33.922 1.00 28.03 190 ALA A C 1
ATOM 1487 O O . ALA A 1 190 ? 11.004 22.173 34.961 1.00 28.03 190 ALA A O 1
ATOM 1488 N N . VAL A 1 191 ? 9.133 22.162 33.695 1.00 27.36 191 VAL A N 1
ATOM 1489 C CA . VAL A 1 191 ? 8.056 22.414 34.681 1.00 27.36 191 VAL A CA 1
ATOM 1490 C C . VAL A 1 191 ? 6.744 22.109 33.927 1.00 27.36 191 VAL A C 1
ATOM 1492 O O . VAL A 1 191 ? 6.638 22.483 32.766 1.00 27.36 191 VAL A O 1
ATOM 1495 N N . GLY A 1 192 ? 5.703 21.447 34.432 1.00 25.70 192 GLY A N 1
ATOM 1496 C CA . GLY A 1 192 ? 5.455 20.839 35.737 1.00 25.70 192 GLY A CA 1
ATOM 1497 C C . GLY A 1 192 ? 3.959 20.957 36.079 1.00 25.70 192 GLY A C 1
ATOM 1498 O O . GLY A 1 192 ? 3.450 22.065 36.143 1.00 25.70 192 GLY A O 1
ATOM 1499 N N . VAL A 1 193 ? 3.297 19.823 36.350 1.00 25.66 193 VAL A N 1
ATOM 1500 C CA . VAL A 1 193 ? 1.927 19.693 36.911 1.00 25.66 193 VAL A CA 1
ATOM 1501 C C . VAL A 1 193 ? 0.732 20.103 36.018 1.00 25.66 193 VAL A C 1
ATOM 1503 O O . VAL A 1 193 ? 0.421 21.274 35.863 1.00 25.66 193 VAL A O 1
ATOM 1506 N N . GLY A 1 194 ? -0.042 19.092 35.593 1.00 30.62 194 GLY A N 1
ATOM 1507 C CA . GLY A 1 194 ? -1.511 19.151 35.476 1.00 30.62 194 GLY A CA 1
ATOM 1508 C C . GLY A 1 194 ? -2.137 19.967 34.334 1.00 30.62 194 GLY A C 1
ATOM 1509 O O . GLY A 1 194 ? -2.340 21.167 34.463 1.00 30.62 194 GLY A O 1
ATOM 1510 N N . GLY A 1 195 ? -2.608 19.283 33.285 1.00 24.72 195 GLY A N 1
ATOM 1511 C CA . GLY A 1 195 ? -3.531 19.868 32.303 1.00 24.72 195 GLY A CA 1
ATOM 1512 C C . GLY A 1 195 ? -3.299 19.394 30.869 1.00 24.72 195 GLY A C 1
ATOM 1513 O O . GLY A 1 195 ? -2.206 19.519 30.324 1.00 24.72 195 GLY A O 1
ATOM 1514 N N . ILE A 1 196 ? -4.355 18.874 30.246 1.00 33.72 196 ILE A N 1
ATOM 1515 C CA . ILE A 1 196 ? -4.438 18.642 28.798 1.00 33.72 196 ILE A CA 1
ATOM 1516 C C . ILE A 1 196 ? -4.304 19.975 28.046 1.00 33.72 196 ILE A C 1
ATOM 1518 O O . ILE A 1 196 ? -5.195 20.817 28.104 1.00 33.72 196 ILE A O 1
ATOM 1522 N N . GLY A 1 197 ? -3.182 20.168 27.350 1.00 33.69 197 GLY A N 1
ATOM 1523 C CA . GLY A 1 197 ? -2.892 21.423 26.651 1.00 33.69 197 GLY A CA 1
ATOM 1524 C C . GLY A 1 197 ? -1.420 21.586 26.279 1.00 33.69 197 GLY A C 1
ATOM 1525 O O . GLY A 1 197 ? -0.812 22.594 26.624 1.00 33.69 197 GLY A O 1
ATOM 1526 N N . GLN A 1 198 ? -0.819 20.596 25.609 1.00 30.03 198 GLN A N 1
ATOM 1527 C CA . GLN A 1 198 ? 0.555 20.745 25.122 1.00 30.03 198 GLN A CA 1
ATOM 1528 C C . GLN A 1 198 ? 0.582 21.492 23.790 1.00 30.03 198 GLN A C 1
ATOM 1530 O O . GLN A 1 198 ? 0.099 21.006 22.768 1.00 30.03 198 GLN A O 1
ATOM 1535 N N . ALA A 1 199 ? 1.183 22.680 23.813 1.00 29.02 199 ALA A N 1
ATOM 1536 C CA . ALA A 1 199 ? 1.544 23.411 22.613 1.00 29.02 199 ALA A CA 1
ATOM 1537 C C . ALA A 1 199 ? 2.595 22.617 21.822 1.00 29.02 199 ALA A C 1
ATOM 1539 O O . ALA A 1 199 ? 3.709 22.402 22.303 1.00 29.02 199 ALA A O 1
ATOM 1540 N N . VAL A 1 200 ? 2.261 22.219 20.593 1.00 28.36 200 VAL A N 1
ATOM 1541 C CA . VAL A 1 200 ? 3.232 21.640 19.657 1.00 28.36 200 VAL A CA 1
ATOM 1542 C C . VAL A 1 200 ? 4.127 22.768 19.147 1.00 28.36 200 VAL A C 1
ATOM 1544 O O . VAL A 1 200 ? 3.833 23.438 18.157 1.00 28.36 200 VAL A O 1
ATOM 1547 N N . GLY A 1 201 ? 5.220 23.013 19.868 1.00 26.03 201 GLY A N 1
ATOM 1548 C CA . GLY A 1 201 ? 6.271 23.916 19.421 1.00 26.03 201 GLY A CA 1
ATOM 1549 C C . GLY A 1 201 ? 6.894 23.383 18.134 1.00 26.03 201 GLY A C 1
ATOM 1550 O O . GLY A 1 201 ? 7.493 22.308 18.133 1.00 26.03 201 GLY A O 1
ATOM 1551 N N . VAL A 1 202 ? 6.770 24.137 17.039 1.00 26.88 202 VAL A N 1
ATOM 1552 C CA . VAL A 1 202 ? 7.404 23.799 15.760 1.00 26.88 202 VAL A CA 1
ATOM 1553 C C . VAL A 1 202 ? 8.920 23.920 15.916 1.00 26.88 202 VAL A C 1
ATOM 1555 O O . VAL A 1 202 ? 9.505 24.989 15.732 1.00 26.88 202 VAL A O 1
ATOM 1558 N N . ALA A 1 203 ? 9.568 22.804 16.243 1.00 33.03 203 ALA A N 1
ATOM 1559 C CA . ALA A 1 203 ? 11.010 22.660 16.149 1.00 33.03 203 ALA A CA 1
ATOM 1560 C C . ALA A 1 203 ? 11.401 22.668 14.664 1.00 33.03 203 ALA A C 1
ATOM 1562 O O . ALA A 1 203 ? 11.505 21.625 14.022 1.00 33.03 203 ALA A O 1
ATOM 1563 N N . ALA A 1 204 ? 11.588 23.867 14.109 1.00 30.02 204 ALA A N 1
ATOM 1564 C CA . ALA A 1 204 ? 12.073 24.074 12.752 1.00 30.02 204 ALA A CA 1
ATOM 1565 C C . ALA A 1 204 ? 13.537 23.612 12.641 1.00 30.02 204 ALA A C 1
ATOM 1567 O O . ALA A 1 204 ? 14.474 24.412 12.695 1.00 30.02 204 ALA A O 1
ATOM 1568 N N . SER A 1 205 ? 13.737 22.300 12.499 1.00 34.09 205 SER A N 1
ATOM 1569 C CA . SER A 1 205 ? 15.031 21.697 12.212 1.00 34.09 205 SER A CA 1
ATOM 1570 C C . SER A 1 205 ? 15.514 22.191 10.850 1.00 34.09 205 SER A C 1
ATOM 1572 O O . SER A 1 205 ? 15.063 21.772 9.785 1.00 34.09 205 SER A O 1
ATOM 1574 N N . LYS A 1 206 ? 16.446 23.146 10.886 1.00 32.44 206 LYS A N 1
ATOM 1575 C CA . LYS A 1 206 ? 17.075 23.736 9.703 1.00 32.44 206 LYS A CA 1
ATOM 1576 C C . LYS A 1 206 ? 18.073 22.731 9.114 1.00 32.44 206 LYS A C 1
ATOM 1578 O O . LYS A 1 206 ? 19.279 22.858 9.302 1.00 32.44 206 LYS A O 1
ATOM 1583 N N . GLY A 1 207 ? 17.541 21.692 8.470 1.00 34.72 207 GLY A N 1
ATOM 1584 C CA . GLY A 1 207 ? 18.298 20.567 7.932 1.00 34.72 207 GLY A CA 1
ATOM 1585 C C . GLY A 1 207 ? 19.323 21.012 6.892 1.00 34.72 207 GLY A C 1
ATOM 1586 O O . GLY A 1 207 ? 18.969 21.491 5.815 1.00 34.72 207 GLY A O 1
ATOM 1587 N N . ILE A 1 208 ? 20.604 20.834 7.215 1.00 36.38 208 ILE A N 1
ATOM 1588 C CA . ILE A 1 208 ? 21.705 20.971 6.259 1.00 36.38 208 ILE A CA 1
ATOM 1589 C C . ILE A 1 208 ? 21.661 19.748 5.341 1.00 36.38 208 ILE A C 1
ATOM 1591 O O . ILE A 1 208 ? 21.860 18.626 5.800 1.00 36.38 208 ILE A O 1
ATOM 1595 N N . VAL A 1 209 ? 21.419 19.960 4.045 1.00 43.84 209 VAL A N 1
ATOM 1596 C CA . VAL A 1 209 ? 21.413 18.885 3.033 1.00 43.84 209 VAL A CA 1
ATOM 1597 C C . VAL A 1 209 ? 22.244 19.261 1.797 1.00 43.84 209 VAL A C 1
ATOM 1599 O O . VAL A 1 209 ? 21.899 18.933 0.661 1.00 43.84 209 VAL A O 1
ATOM 1602 N N . ASP A 1 210 ? 23.375 19.941 1.997 1.00 41.16 210 ASP A N 1
ATOM 1603 C CA . ASP A 1 210 ? 24.404 20.019 0.957 1.00 41.16 210 ASP A CA 1
ATOM 1604 C C . ASP A 1 210 ? 25.148 18.675 0.882 1.00 41.16 210 ASP A C 1
ATOM 1606 O O . ASP A 1 210 ? 25.995 18.369 1.718 1.00 41.16 210 ASP A O 1
ATOM 1610 N N . GLY A 1 211 ? 24.802 17.851 -0.116 1.00 53.44 211 GLY A N 1
ATOM 1611 C CA . GLY A 1 211 ? 25.543 16.622 -0.441 1.00 53.44 211 GLY A CA 1
ATOM 1612 C C . GLY A 1 211 ? 24.739 15.463 -1.047 1.00 53.44 211 GLY A C 1
ATOM 1613 O O . GLY A 1 211 ? 25.338 14.568 -1.639 1.00 53.44 211 GLY A O 1
ATOM 1614 N N . ILE A 1 212 ? 23.404 15.450 -0.947 1.00 61.94 212 ILE A N 1
ATOM 1615 C CA . ILE A 1 212 ? 22.589 14.338 -1.477 1.00 61.94 212 ILE A CA 1
ATOM 1616 C C . ILE A 1 212 ? 22.439 14.448 -3.004 1.00 61.94 212 ILE A C 1
ATOM 1618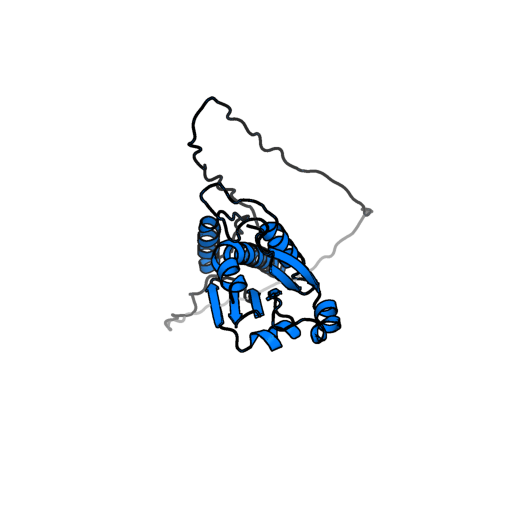 O O . ILE A 1 212 ? 22.035 15.486 -3.530 1.00 61.94 212 ILE A O 1
ATOM 1622 N N . ASN A 1 213 ? 22.729 13.361 -3.730 1.00 77.75 213 ASN A N 1
ATOM 1623 C CA . ASN A 1 213 ? 22.563 13.317 -5.188 1.00 77.75 213 ASN A CA 1
ATOM 1624 C C . ASN A 1 213 ? 21.086 13.138 -5.605 1.00 77.75 213 ASN A C 1
ATOM 1626 O O . ASN A 1 213 ? 20.249 12.688 -4.822 1.00 77.75 213 ASN A O 1
ATOM 1630 N N . LYS A 1 214 ? 20.750 13.455 -6.866 1.00 78.06 214 LYS A N 1
ATOM 1631 C CA . LYS A 1 214 ? 19.355 13.452 -7.356 1.00 78.06 214 LYS A CA 1
ATOM 1632 C C . LYS A 1 214 ? 18.637 12.099 -7.187 1.00 78.06 214 LYS A C 1
ATOM 1634 O O . LYS A 1 214 ? 17.436 12.089 -6.940 1.00 78.06 214 LYS A O 1
ATOM 1639 N N . ILE A 1 215 ? 19.355 10.977 -7.286 1.00 80.88 215 ILE A N 1
ATOM 1640 C CA . ILE A 1 215 ? 18.786 9.623 -7.153 1.00 80.88 215 ILE A CA 1
ATOM 1641 C C . ILE A 1 215 ? 18.440 9.326 -5.690 1.00 80.88 215 ILE A C 1
ATOM 1643 O O . ILE A 1 215 ? 17.326 8.908 -5.391 1.00 80.88 215 ILE A O 1
ATOM 1647 N N . GLN A 1 216 ? 19.367 9.587 -4.766 1.00 83.38 216 GLN A N 1
ATOM 1648 C CA . GLN A 1 216 ? 19.130 9.431 -3.327 1.00 83.38 216 GLN A CA 1
ATOM 1649 C C . GLN A 1 216 ? 18.004 10.352 -2.839 1.00 83.38 216 GLN A C 1
ATOM 1651 O O . GLN A 1 216 ? 17.167 9.930 -2.043 1.00 83.38 216 GLN A O 1
ATOM 1656 N N . LEU A 1 217 ? 17.958 11.586 -3.351 1.00 82.69 217 LEU A N 1
ATOM 1657 C CA . LEU A 1 217 ? 16.890 12.544 -3.080 1.00 82.69 217 LEU A CA 1
ATOM 1658 C C . LEU A 1 217 ? 15.531 12.006 -3.549 1.00 82.69 217 LEU A C 1
ATOM 1660 O O . LEU A 1 217 ? 14.604 11.937 -2.746 1.00 82.69 217 LEU A O 1
ATOM 1664 N N . HIS A 1 218 ? 15.429 11.565 -4.808 1.00 86.25 218 HIS A N 1
ATOM 1665 C CA . HIS A 1 218 ? 14.208 10.963 -5.346 1.00 86.25 218 HIS A CA 1
ATOM 1666 C C . HIS A 1 218 ? 13.752 9.751 -4.519 1.00 86.25 218 HIS A C 1
ATOM 1668 O O . HIS A 1 218 ? 12.591 9.691 -4.126 1.00 86.25 218 HIS A O 1
ATOM 1674 N N . ASN A 1 219 ? 14.666 8.841 -4.168 1.00 88.44 219 ASN A N 1
ATOM 1675 C CA . ASN A 1 219 ? 14.347 7.672 -3.345 1.00 88.44 219 ASN A CA 1
ATOM 1676 C C . ASN A 1 219 ? 13.831 8.057 -1.946 1.00 88.44 219 ASN A C 1
ATOM 1678 O O . ASN A 1 219 ? 12.870 7.452 -1.480 1.00 88.44 219 ASN A O 1
ATOM 1682 N N . LYS A 1 220 ? 14.419 9.073 -1.289 1.00 89.38 220 LYS A N 1
ATOM 1683 C CA . LYS A 1 220 ? 13.927 9.581 0.007 1.00 89.38 220 LYS A CA 1
ATOM 1684 C C . LYS A 1 220 ? 12.511 10.154 -0.098 1.00 89.38 220 LYS A C 1
ATOM 1686 O O . LYS A 1 220 ? 11.673 9.846 0.740 1.00 89.38 220 LYS A O 1
ATOM 1691 N N . ILE A 1 221 ? 12.235 10.968 -1.118 1.00 89.81 221 ILE A N 1
ATOM 1692 C CA . ILE A 1 221 ? 10.896 11.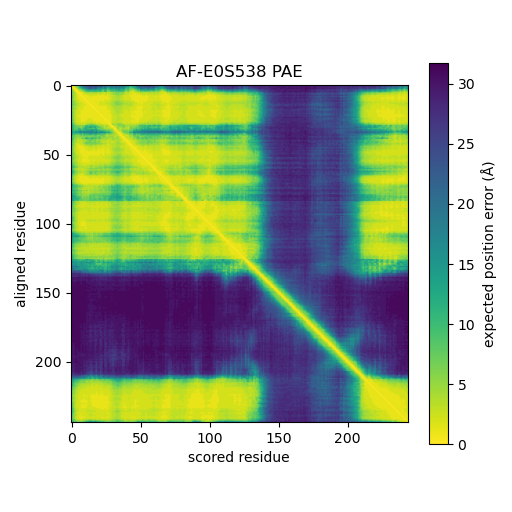545 -1.337 1.00 89.81 221 ILE A CA 1
ATOM 1693 C C . ILE A 1 221 ? 9.886 10.428 -1.609 1.00 89.81 221 ILE A C 1
ATOM 1695 O O . ILE A 1 221 ? 8.788 10.448 -1.065 1.00 89.81 221 ILE A O 1
ATOM 1699 N N . LYS A 1 222 ? 10.286 9.411 -2.380 1.00 93.06 222 LYS A N 1
ATOM 1700 C CA . LYS A 1 222 ? 9.432 8.270 -2.700 1.00 93.06 222 LYS A CA 1
ATOM 1701 C C . LYS A 1 222 ? 9.106 7.391 -1.488 1.00 93.06 222 LYS A C 1
ATOM 1703 O O . LYS A 1 222 ? 7.987 6.892 -1.393 1.00 93.06 222 LYS A O 1
ATOM 1708 N N . ASP A 1 223 ? 10.043 7.232 -0.552 1.00 92.81 223 ASP A N 1
ATOM 1709 C CA . ASP A 1 223 ? 9.794 6.586 0.747 1.00 92.81 223 ASP A CA 1
ATOM 1710 C C . ASP A 1 223 ? 8.792 7.397 1.591 1.00 92.81 223 ASP A C 1
ATOM 1712 O O . ASP A 1 223 ? 7.812 6.830 2.076 1.00 92.81 223 ASP A O 1
ATOM 1716 N N . GLN A 1 224 ? 8.951 8.726 1.666 1.00 93.25 224 GLN A N 1
ATOM 1717 C CA . GLN A 1 224 ? 7.982 9.614 2.328 1.00 93.25 224 GLN A CA 1
ATOM 1718 C C . GLN 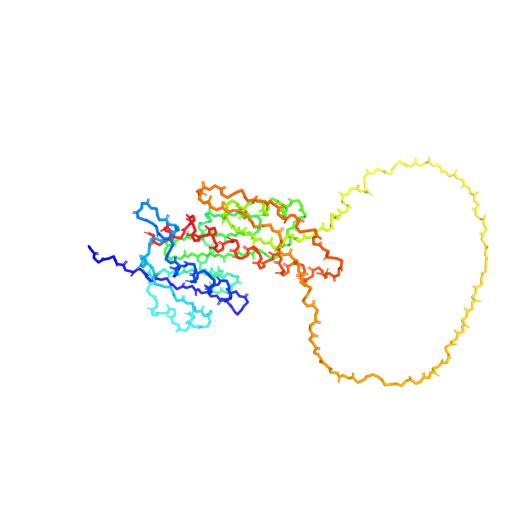A 1 224 ? 6.587 9.505 1.688 1.00 93.25 224 GLN A C 1
ATOM 1720 O O . GLN A 1 224 ? 5.600 9.329 2.397 1.00 93.25 224 GLN A O 1
ATOM 1725 N N . GLN A 1 225 ? 6.502 9.535 0.354 1.00 95.56 225 GLN A N 1
ATOM 1726 C CA . GLN A 1 225 ? 5.255 9.372 -0.399 1.00 95.56 225 GLN A CA 1
ATOM 1727 C C . GLN A 1 225 ? 4.573 8.025 -0.107 1.00 95.56 225 GLN A C 1
ATOM 1729 O O . GLN A 1 225 ? 3.380 8.000 0.177 1.00 95.56 225 GLN A O 1
ATOM 1734 N N . TYR A 1 226 ? 5.296 6.899 -0.126 1.00 96.50 226 TYR A N 1
ATOM 1735 C CA . TYR A 1 226 ? 4.685 5.595 0.171 1.00 96.50 226 TYR A CA 1
ATOM 1736 C C . TYR A 1 226 ? 4.214 5.473 1.626 1.00 96.50 226 TYR A C 1
ATOM 1738 O O . TYR A 1 226 ? 3.161 4.886 1.870 1.00 96.50 226 TYR A O 1
ATOM 1746 N N . ARG A 1 227 ? 4.960 6.029 2.590 1.00 95.12 227 ARG A N 1
ATOM 1747 C CA . ARG A 1 227 ? 4.551 6.049 4.006 1.00 95.12 227 ARG A CA 1
ATOM 1748 C C . ARG A 1 227 ? 3.315 6.913 4.222 1.00 95.12 227 ARG A C 1
ATOM 1750 O O . ARG A 1 227 ? 2.368 6.446 4.843 1.00 95.12 227 ARG A O 1
ATOM 1757 N N . ALA A 1 228 ? 3.303 8.125 3.666 1.00 95.44 228 ALA A N 1
ATOM 1758 C CA . ALA A 1 228 ? 2.146 9.014 3.710 1.00 95.44 228 ALA A CA 1
ATOM 1759 C C . ALA A 1 228 ? 0.917 8.331 3.104 1.00 95.44 228 ALA A C 1
ATOM 1761 O O . ALA A 1 228 ? -0.131 8.261 3.733 1.00 95.44 228 ALA A O 1
ATOM 1762 N N . LEU A 1 229 ? 1.065 7.749 1.913 1.00 97.56 229 LEU A N 1
ATOM 1763 C CA . LEU A 1 229 ? -0.020 7.072 1.214 1.00 97.56 229 LEU A CA 1
ATOM 1764 C C . LEU A 1 229 ? -0.571 5.861 1.987 1.00 97.56 229 LEU A C 1
ATOM 1766 O O . LEU A 1 229 ? -1.778 5.641 1.954 1.00 97.56 229 LEU A O 1
ATOM 1770 N N . ALA A 1 230 ? 0.272 5.120 2.714 1.00 96.88 230 ALA A N 1
ATOM 1771 C CA . ALA A 1 230 ? -0.174 4.040 3.594 1.00 96.88 230 ALA A CA 1
ATOM 1772 C C . ALA A 1 230 ? -1.028 4.556 4.766 1.00 96.88 230 ALA A C 1
ATOM 1774 O O . ALA A 1 230 ? -2.056 3.955 5.065 1.00 96.88 230 ALA A O 1
ATOM 1775 N N . VAL A 1 231 ? -0.649 5.683 5.384 1.00 94.94 231 VAL A N 1
ATOM 1776 C CA . VAL A 1 231 ? -1.440 6.325 6.452 1.00 94.94 231 VAL A CA 1
ATOM 1777 C C . VAL A 1 231 ? -2.755 6.890 5.909 1.00 94.94 231 VAL A C 1
ATOM 1779 O O . VAL A 1 231 ? -3.808 6.626 6.477 1.00 94.94 231 VAL A O 1
ATOM 1782 N N . ILE A 1 232 ? -2.723 7.605 4.779 1.00 95.19 232 ILE A N 1
ATOM 1783 C CA . ILE A 1 232 ? -3.926 8.173 4.147 1.00 95.19 232 ILE A CA 1
ATOM 1784 C C . ILE A 1 232 ? -4.891 7.050 3.734 1.00 95.19 232 ILE A C 1
ATOM 1786 O O . ILE A 1 232 ? -6.094 7.160 3.955 1.00 95.19 232 ILE A O 1
ATOM 1790 N N . LEU A 1 233 ? -4.385 5.946 3.170 1.00 96.62 233 LEU A N 1
ATOM 1791 C CA . LEU A 1 233 ? -5.213 4.778 2.868 1.00 96.62 233 LEU A CA 1
ATOM 1792 C C . LEU A 1 233 ? -5.796 4.168 4.145 1.00 96.62 233 LEU A C 1
ATOM 1794 O O . LEU A 1 233 ? -6.990 3.896 4.162 1.00 96.62 233 LEU A O 1
ATOM 1798 N N . TYR A 1 234 ? -4.989 3.964 5.192 1.00 94.88 234 TYR A N 1
ATOM 1799 C CA . TYR A 1 234 ? -5.452 3.411 6.468 1.00 94.88 234 TYR A CA 1
ATOM 1800 C C . TYR A 1 234 ? -6.594 4.238 7.073 1.00 94.88 234 TYR A C 1
ATOM 1802 O O . TYR A 1 234 ? -7.629 3.665 7.397 1.00 94.88 234 TYR A O 1
ATOM 1810 N N . ILE A 1 235 ? -6.427 5.563 7.161 1.00 90.81 235 ILE A N 1
ATOM 1811 C CA . ILE A 1 235 ? -7.377 6.476 7.813 1.00 90.81 235 ILE A CA 1
ATOM 1812 C C . ILE A 1 235 ? -8.641 6.703 6.968 1.00 90.81 235 ILE A C 1
ATOM 1814 O O . ILE A 1 235 ? -9.741 6.597 7.506 1.00 90.81 235 ILE A O 1
ATOM 1818 N N . ASP A 1 236 ? -8.506 6.993 5.668 1.00 93.06 236 ASP A N 1
ATOM 1819 C CA . ASP A 1 236 ? -9.638 7.449 4.841 1.00 93.06 236 ASP A CA 1
ATOM 1820 C C . ASP A 1 236 ? -10.285 6.334 4.005 1.00 93.06 236 ASP A C 1
ATOM 1822 O O . ASP A 1 236 ? -11.493 6.350 3.778 1.00 93.06 236 ASP A O 1
ATOM 1826 N N . GLY A 1 237 ? -9.487 5.402 3.471 1.00 93.81 237 GLY A N 1
ATOM 1827 C CA . GLY A 1 237 ? -9.924 4.515 2.383 1.00 93.81 237 GLY A CA 1
ATOM 1828 C C . GLY A 1 237 ? -10.099 3.046 2.761 1.00 93.81 237 GLY A C 1
ATOM 1829 O O . GLY A 1 237 ? -10.836 2.321 2.091 1.00 93.81 237 GLY A O 1
ATOM 1830 N N . LEU A 1 238 ? -9.425 2.573 3.810 1.00 94.81 238 LEU A N 1
ATOM 1831 C CA . LEU A 1 238 ? -9.304 1.142 4.070 1.00 94.81 238 LEU A CA 1
ATOM 1832 C C . LEU A 1 238 ? -10.609 0.520 4.584 1.00 94.81 238 LEU A C 1
ATOM 1834 O O . LEU A 1 238 ? -10.907 -0.610 4.201 1.00 94.81 238 LEU A O 1
ATOM 1838 N N . SER A 1 239 ? -11.424 1.241 5.366 1.00 93.00 239 SER A N 1
ATOM 1839 C CA . SER A 1 239 ? -12.756 0.744 5.755 1.00 93.00 239 SER A CA 1
ATOM 1840 C C . SER A 1 239 ? -13.679 0.591 4.540 1.00 93.00 239 SER A C 1
ATOM 1842 O O . SER A 1 239 ? -14.225 -0.493 4.341 1.00 93.00 239 SER A O 1
ATOM 1844 N N . GLU A 1 240 ? -13.784 1.615 3.676 1.00 94.44 240 GLU A N 1
ATOM 1845 C CA . GLU A 1 240 ? -14.627 1.556 2.464 1.00 94.44 240 GLU A CA 1
ATOM 1846 C C . GLU A 1 240 ? -14.152 0.443 1.513 1.00 94.44 240 GLU A C 1
ATOM 1848 O O . GLU A 1 240 ? -14.969 -0.305 0.977 1.00 94.44 240 GLU A O 1
ATOM 1853 N N . PHE A 1 241 ? -12.834 0.263 1.347 1.00 95.56 241 PHE A N 1
ATOM 1854 C CA . PHE A 1 241 ? -12.295 -0.851 0.562 1.00 95.56 241 PHE A CA 1
ATOM 1855 C C . PHE A 1 241 ? -12.700 -2.216 1.131 1.00 95.56 241 PHE A C 1
ATOM 1857 O O . PHE A 1 241 ? -13.105 -3.094 0.374 1.00 95.56 241 PHE A O 1
ATOM 1864 N N . MET A 1 242 ? -12.609 -2.400 2.452 1.00 94.31 242 MET A N 1
ATOM 1865 C CA . MET A 1 242 ? -12.930 -3.673 3.103 1.00 94.31 242 MET A CA 1
ATOM 1866 C C . MET A 1 242 ? -14.440 -3.962 3.171 1.00 94.31 242 MET A C 1
ATOM 1868 O O . MET A 1 242 ? -14.833 -5.065 3.567 1.00 94.31 242 MET A O 1
ATOM 1872 N N . GLU A 1 243 ? -15.302 -3.000 2.838 1.00 90.06 243 GLU A N 1
ATOM 1873 C CA . GLU A 1 243 ? -16.761 -3.155 2.733 1.00 90.06 243 GLU A CA 1
ATOM 1874 C C . GLU A 1 243 ? -17.248 -3.636 1.352 1.00 90.06 243 GLU A C 1
ATOM 1876 O O . GLU A 1 243 ? -18.386 -4.105 1.269 1.00 90.06 243 GLU A O 1
ATOM 1881 N N . GLY A 1 244 ? -16.404 -3.569 0.310 1.00 79.50 244 GLY A N 1
ATOM 1882 C CA . GLY A 1 244 ? -16.728 -3.959 -1.077 1.00 79.50 244 GLY A CA 1
ATOM 1883 C C . GLY A 1 244 ? -16.499 -5.424 -1.462 1.00 79.50 244 GLY A C 1
ATOM 1884 O O . GLY A 1 244 ? -16.515 -6.322 -0.588 1.00 79.50 244 GLY A O 1
#

Secondary structure (DSSP, 8-state):
----PEEEEEEE-TTTHHHHHHHHHHHT----BTTB--SS-TTSEEEEEEEHHHHHHHTTTS-TTSEEEEES--HHHHHHHTT-EEEEEETTEEEEEETTEEEEEE-SSPPPHHHHHHHHHHHHHTT---------------SS--------------------------------------PPPP---------S-------------TT--HHHHHHHHHHHHHHHHHHHIIIIIHHHHHH-

Foldseek 3Di:
DPQAAAEEEEEEAPLCLVLLVLLQVLLQPQPDDPPDDFLDHHRNYDYDYDYPVVCVVCVVVDDPRHAYEYEEDDPVLCVQCVPWDWPDDAQQWTKTGDARYIYTYGDLDFGAPVSLVVVQVLLVVLVHHDDRDDDDHDPPDDPPDDDDDDDDDDDDDDDDDDDDDDDDDDDDDDDDDDDDDPDDDDDDDDDDDDDDDDDPDPPPPPDDDPPDDPVNVSVRVRVVSSNSSSSCCSRPPVVVNSVD

Nearest PDB structures (foldseek):
  4p1z-assembly2_D  TM=5.077E-01  e=7.389E-01  Mus musculus
  5l2e-assembly1_A  TM=5.329E-01  e=4.943E+00  Rattus norvegicus
  3p3w-assembly2_B  TM=4.519E-01  e=4.354E+00  Rattus norvegicus

Solvent-accessible surface area (backbone atoms only — not comparable to full-atom values): 15968 Å² total; per-residue (Å²): 131,86,75,76,58,43,59,35,40,34,35,19,47,91,90,34,40,69,49,47,52,48,39,42,49,56,66,68,52,78,70,53,49,103,91,43,71,57,34,59,55,68,71,40,56,48,67,47,78,38,46,54,70,58,46,64,77,41,49,89,75,56,57,86,85,47,32,35,36,26,38,44,89,50,73,66,36,54,70,76,49,72,84,44,46,76,75,46,78,57,92,58,28,37,35,32,40,54,57,36,39,32,40,42,38,66,57,92,70,74,76,51,60,75,52,45,56,54,47,52,56,54,30,51,77,70,78,43,85,73,89,77,76,81,64,82,76,77,90,86,84,88,88,85,84,80,85,82,90,83,88,87,89,81,89,84,85,89,84,84,89,89,86,84,84,86,86,88,85,83,82,88,84,81,92,78,88,85,86,84,84,83,76,84,78,84,88,86,85,90,85,81,82,89,76,97,74,82,80,84,74,82,78,79,76,82,65,85,67,92,79,75,50,75,65,62,48,43,52,53,53,50,53,51,44,47,52,47,47,39,51,50,36,40,54,73,41,44,47,66,47,73,71,77

Sequence (244 aa):
MIKQTKKLIIVCDEKTEGYANYLRQLISTNDDKEDKVVGLADGSVDAAVWLETDYLANKVKISSNEHILFVGNTKASKSETSSMIVRFEKFGMKYGWLGKRGMMVVDNDMLKPEEYDQFIELCLGYETTFEKIAMKKSKLKELVHKPEGLIDNKVDEDDGQEVVEVPDTDGKKKLSNALVAVGKIAAEAAVGVGGIGQAVGVAASKGIVDGINKIQLHNKIKDQQYRALAVILYIDGLSEFMEG

pLDDT: mean 70.05, std 28.48, range [22.84, 98.06]